Protein AF-A0A376BVJ6-F1 (afdb_monomer_lite)

Organism: NCBI:txid153491

Secondary structure (DSSP, 8-state):
------------TTPBPPHHHHHHHHHHHHH--S---HHHHHHHHSPTT---SSHHHHHHSPPB-----SPPP--TTTTTTPPP--S-HHHHHHHTTT-TT--EEE-PPPTTS-GGG---SS---HHHHHHHHHH--SSEEEEEEGGGTHHHHHHHHHHTT-TTGGGTTT-EEEEEEEEEETTEEEEEEEEEE-

Radius of gyration: 22.35 Å; chains: 1; bounding box: 62×32×56 Å

Foldseek 3Di:
DDDDDDDDDDDDFFDWDDPVVLVVVLVVQVPDPDDDDQQVVCQQWDDPPDDDLDVVSVSPDTGTRRHDPDDDPPCVCPCPVPDDDDDQLLVPLVVCVPPPPDEAEEDDDAAQDPCVSDPDPDDPHPVSVVSNVVSDAPQYKYKDKPRRCVVVVLCCCCVVVPPPNVRSPPKDKDWDWDDPDPPDIMIIIIIGDD

InterPro domains:
  IPR029063 S-adenosyl-L-methionine-dependent methyltransferase superfamily [SSF53335] (40-190)

Structure (mmCIF, N/CA/C/O backbone):
data_AF-A0A376BVJ6-F1
#
_entry.id   AF-A0A376BVJ6-F1
#
loop_
_atom_site.group_PDB
_atom_site.id
_atom_site.type_symbol
_atom_site.label_atom_id
_atom_site.label_alt_id
_atom_site.label_comp_id
_atom_site.label_asym_id
_atom_site.label_entity_id
_atom_site.label_seq_id
_atom_site.pdbx_PDB_ins_code
_atom_site.Cartn_x
_atom_site.Cartn_y
_atom_site.Cartn_z
_atom_site.occupancy
_atom_site.B_iso_or_equiv
_atom_site.auth_seq_id
_atom_site.auth_comp_id
_atom_site.auth_asym_id
_atom_site.auth_atom_id
_atom_site.pdbx_PDB_model_num
ATOM 1 N N . MET A 1 1 ? -36.675 -9.343 7.126 1.00 30.55 1 MET A N 1
ATOM 2 C CA . MET A 1 1 ? -37.061 -8.144 7.896 1.00 30.55 1 MET A CA 1
ATOM 3 C C . MET A 1 1 ? -35.918 -7.863 8.866 1.00 30.55 1 MET A C 1
ATOM 5 O O . MET A 1 1 ? -35.790 -8.574 9.849 1.00 30.55 1 MET A O 1
ATOM 9 N N . ARG A 1 2 ? -34.975 -6.984 8.496 1.00 29.02 2 ARG A N 1
ATOM 10 C CA . ARG A 1 2 ? -33.820 -6.632 9.338 1.00 29.02 2 ARG A CA 1
ATOM 11 C C . ARG A 1 2 ? -34.193 -5.378 10.116 1.00 29.02 2 ARG A C 1
ATOM 13 O O . ARG A 1 2 ? -34.305 -4.308 9.530 1.00 29.02 2 ARG A O 1
ATOM 20 N N . THR A 1 3 ? -34.466 -5.540 11.400 1.00 26.55 3 THR A N 1
ATOM 21 C CA . THR A 1 3 ? -34.789 -4.440 12.304 1.00 26.55 3 THR A CA 1
ATOM 22 C C . THR A 1 3 ? -33.475 -3.793 12.732 1.00 26.55 3 THR A C 1
ATOM 24 O O . THR A 1 3 ? -32.791 -4.300 13.615 1.00 26.55 3 THR A O 1
ATOM 27 N N . SER A 1 4 ? -33.081 -2.708 12.068 1.00 30.14 4 SER A N 1
ATOM 28 C CA . SER A 1 4 ? -31.996 -1.852 12.552 1.00 30.14 4 SER A CA 1
ATOM 29 C C . SER A 1 4 ? -32.552 -0.957 13.658 1.00 30.14 4 SER A C 1
ATOM 31 O O . SER A 1 4 ? -33.406 -0.113 13.401 1.00 30.14 4 SER A O 1
ATOM 33 N N . PHE A 1 5 ? -32.101 -1.167 14.894 1.00 28.64 5 PHE A N 1
ATOM 34 C CA . PHE A 1 5 ? -32.366 -0.264 16.011 1.00 28.64 5 PHE A CA 1
ATOM 35 C C . PHE A 1 5 ? -31.364 0.894 15.961 1.00 28.64 5 PHE A C 1
ATOM 37 O O . PHE A 1 5 ? -30.163 0.677 16.093 1.00 28.64 5 PHE A O 1
ATOM 44 N N . PHE A 1 6 ? -31.858 2.121 15.793 1.00 28.28 6 PHE A N 1
ATOM 45 C CA . PHE A 1 6 ? -31.084 3.341 16.013 1.00 28.28 6 PHE A CA 1
ATOM 46 C C . PHE A 1 6 ? -31.558 3.979 17.321 1.00 28.28 6 PHE A C 1
ATOM 48 O O . PHE A 1 6 ? -32.698 4.429 17.420 1.00 28.28 6 PHE A O 1
ATOM 55 N N . ILE A 1 7 ? -30.694 4.005 18.336 1.00 33.47 7 ILE A N 1
ATOM 56 C CA . ILE A 1 7 ? -30.904 4.821 19.535 1.00 33.47 7 ILE A CA 1
ATOM 57 C C . ILE A 1 7 ? -30.393 6.226 19.206 1.00 33.47 7 ILE A C 1
ATOM 59 O O . ILE A 1 7 ? -29.193 6.427 19.026 1.00 33.47 7 ILE A O 1
ATOM 63 N N . VAL A 1 8 ? -31.303 7.195 19.107 1.00 32.34 8 VAL A N 1
ATOM 64 C CA . VAL A 1 8 ? -30.968 8.610 18.891 1.00 32.34 8 VAL A CA 1
ATOM 65 C C . VAL A 1 8 ? -31.049 9.337 20.233 1.00 32.34 8 VAL A C 1
ATOM 67 O O . VAL A 1 8 ? -32.133 9.643 20.718 1.00 32.34 8 VAL A O 1
ATOM 70 N N . LEU A 1 9 ? -29.895 9.619 20.840 1.00 32.94 9 LEU A N 1
ATOM 71 C CA . LEU A 1 9 ? -29.758 10.528 21.986 1.00 32.94 9 LEU A CA 1
ATOM 72 C C . LEU A 1 9 ? -29.044 11.797 21.516 1.00 32.94 9 LEU A C 1
ATOM 74 O O . LEU A 1 9 ? -27.894 11.710 21.095 1.00 32.94 9 LEU A O 1
ATOM 78 N N . PHE A 1 10 ? -29.714 12.951 21.574 1.00 34.97 10 PHE A N 1
ATOM 79 C CA . PHE A 1 10 ? -29.178 14.270 21.210 1.00 34.97 10 PHE A CA 1
ATOM 80 C C . PHE A 1 10 ? -28.164 14.768 22.261 1.00 34.97 10 PHE A C 1
ATOM 82 O O . PHE A 1 10 ? -28.564 15.236 23.322 1.00 34.97 10 PHE A O 1
ATOM 89 N N . LEU A 1 11 ? -26.863 14.683 21.964 1.00 39.59 11 LEU A N 1
ATOM 90 C CA . LEU A 1 11 ? -25.756 15.295 22.728 1.00 39.59 11 LEU A CA 1
ATOM 91 C C . LEU A 1 11 ? -24.663 15.769 21.752 1.00 39.59 11 LEU A C 1
ATOM 93 O O . LEU A 1 11 ? -24.579 15.253 20.642 1.00 39.59 11 LEU A O 1
ATOM 97 N N . SER A 1 12 ? -23.832 16.753 22.093 1.00 41.22 12 SER A N 1
ATOM 98 C CA . SER A 1 12 ? -22.927 17.368 21.107 1.00 41.22 12 SER A CA 1
ATOM 99 C C . SER A 1 12 ? -21.753 16.451 20.691 1.00 41.22 12 SER A C 1
ATOM 101 O O . SER A 1 12 ? -21.260 15.624 21.463 1.00 41.22 12 SER A O 1
ATOM 103 N N . CYS A 1 13 ? -21.324 16.545 19.425 1.00 52.84 13 CYS A N 1
ATOM 104 C CA . CYS A 1 13 ? -20.260 15.719 18.838 1.00 52.84 13 CYS A CA 1
ATOM 105 C C . CYS A 1 13 ? -18.888 16.178 19.355 1.00 52.84 13 CYS A C 1
ATOM 107 O O . CYS A 1 13 ? -18.307 17.115 18.818 1.00 52.84 13 CYS A O 1
ATOM 109 N N . THR A 1 14 ? -18.439 15.582 20.463 1.00 61.59 14 THR A N 1
ATOM 110 C CA . THR A 1 14 ? -17.070 15.535 21.049 1.00 61.59 14 THR A CA 1
ATOM 111 C C . THR A 1 14 ? -17.120 15.194 22.544 1.00 61.59 14 THR A C 1
ATOM 113 O O . THR A 1 14 ? -16.080 14.957 23.156 1.00 61.59 14 THR A O 1
ATOM 116 N N . GLU A 1 15 ? -18.312 15.120 23.137 1.00 76.31 15 GLU A N 1
ATOM 117 C CA . GLU A 1 15 ? -18.491 14.792 24.548 1.00 76.31 15 GLU A CA 1
ATOM 118 C C . GLU A 1 15 ? -18.148 13.328 24.850 1.00 76.31 15 GLU A C 1
ATOM 120 O O . GLU A 1 15 ? -18.428 12.409 24.066 1.00 76.31 15 GLU A O 1
ATOM 125 N N . ARG A 1 16 ? -17.525 13.120 26.015 1.00 86.12 16 ARG A N 1
ATOM 126 C CA . ARG A 1 16 ? -17.287 11.786 26.566 1.00 86.12 16 ARG A CA 1
ATOM 127 C C . ARG A 1 16 ? -18.635 11.140 26.875 1.00 86.12 16 ARG A C 1
ATOM 129 O O . ARG A 1 16 ? -19.489 11.753 27.511 1.00 86.12 16 ARG A O 1
ATOM 136 N N . LEU A 1 17 ? -18.803 9.894 26.451 1.00 88.00 17 LEU A N 1
ATOM 137 C CA . LEU A 1 17 ? -19.996 9.117 26.756 1.00 88.00 17 LEU A CA 1
ATOM 138 C C . LEU A 1 17 ? -20.079 8.852 28.270 1.00 88.00 17 LEU A C 1
ATOM 140 O O . LEU A 1 17 ? -19.073 8.455 28.867 1.00 88.00 17 LEU A O 1
ATOM 144 N N . PRO A 1 18 ? -21.254 9.039 28.900 1.00 90.69 18 PRO A N 1
ATOM 145 C CA . PRO A 1 18 ? -21.469 8.631 30.283 1.00 90.69 18 PRO A CA 1
ATOM 146 C C . PRO A 1 18 ? -21.198 7.133 30.469 1.00 90.69 18 PRO A C 1
ATOM 148 O O . PRO A 1 18 ? -21.519 6.329 29.594 1.00 90.69 18 PRO A O 1
ATOM 151 N N . GLU A 1 19 ? -20.663 6.743 31.628 1.00 88.62 19 GLU A N 1
ATOM 152 C CA . GLU A 1 19 ? -20.312 5.339 31.903 1.00 88.62 19 GLU A CA 1
ATOM 153 C C . GLU A 1 19 ? -21.535 4.401 31.863 1.00 88.62 19 GLU A C 1
ATOM 155 O O . GLU A 1 19 ? -21.414 3.244 31.469 1.00 88.62 19 GLU A O 1
ATOM 160 N N . THR A 1 20 ? -22.732 4.905 32.184 1.00 91.06 20 THR A N 1
ATOM 161 C CA . THR A 1 20 ? -23.992 4.151 32.059 1.00 91.06 20 THR A CA 1
ATOM 162 C C . THR A 1 20 ? -24.305 3.802 30.604 1.00 91.06 20 THR A C 1
ATOM 164 O O . THR A 1 20 ? -24.527 2.640 30.277 1.00 91.06 20 THR A O 1
ATOM 167 N N . VAL A 1 21 ? -24.227 4.789 29.708 1.00 89.88 21 VAL A N 1
ATOM 168 C CA . VAL A 1 21 ? -24.451 4.609 28.266 1.00 89.88 21 VAL A CA 1
ATOM 169 C C . VAL A 1 21 ? -23.371 3.710 27.661 1.00 89.88 21 VAL A C 1
ATOM 171 O O . VAL A 1 21 ? -23.662 2.845 26.838 1.00 89.88 21 VAL A O 1
ATOM 174 N N . LYS A 1 22 ? -22.115 3.858 28.100 1.00 90.69 22 LYS A N 1
ATOM 175 C CA . LYS A 1 22 ? -21.018 2.968 27.698 1.00 90.69 22 LYS A CA 1
ATOM 176 C C . LYS A 1 22 ? -21.308 1.508 28.063 1.00 90.69 22 LYS A C 1
ATOM 178 O O . LYS A 1 22 ? -21.073 0.628 27.234 1.00 90.69 22 LYS A O 1
ATOM 183 N N . ALA A 1 23 ? -21.821 1.241 29.265 1.00 92.19 23 ALA A N 1
ATOM 184 C CA . ALA A 1 23 ? -22.157 -0.113 29.706 1.00 92.19 23 ALA A CA 1
ATOM 185 C C . ALA A 1 23 ? -23.289 -0.736 28.867 1.00 92.19 23 ALA A C 1
ATOM 187 O O . ALA A 1 23 ? -23.200 -1.902 28.472 1.00 92.19 23 ALA A O 1
ATOM 188 N N . GLU A 1 24 ? -24.313 0.049 28.524 1.00 93.69 24 GLU A N 1
ATOM 189 C CA . GLU A 1 24 ? -25.401 -0.386 27.639 1.00 93.69 24 GLU A CA 1
ATOM 190 C C . GLU A 1 24 ? -24.885 -0.735 26.238 1.00 93.69 24 GLU A C 1
ATOM 192 O O . GLU A 1 24 ? -25.116 -1.840 25.745 1.00 93.69 24 GLU A O 1
ATOM 197 N N . ILE A 1 25 ? -24.113 0.163 25.618 1.00 91.38 25 ILE A N 1
ATOM 198 C CA . ILE A 1 25 ? -23.525 -0.065 24.290 1.00 91.38 25 ILE A CA 1
ATOM 199 C C . ILE A 1 25 ? -22.582 -1.279 24.316 1.00 91.38 25 ILE A C 1
ATOM 201 O O . ILE A 1 25 ? -22.617 -2.098 23.400 1.00 91.38 25 ILE A O 1
ATOM 205 N N . THR A 1 26 ? -21.777 -1.443 25.371 1.00 92.44 26 THR A N 1
ATOM 206 C CA . THR A 1 26 ? -20.899 -2.615 25.547 1.00 92.44 26 THR A CA 1
ATOM 207 C C . THR A 1 26 ? -21.706 -3.909 25.552 1.00 92.44 26 THR A C 1
ATOM 209 O O . THR A 1 26 ? -21.360 -4.849 24.839 1.00 92.44 26 THR A O 1
ATOM 212 N N . THR A 1 27 ? -22.821 -3.931 26.283 1.00 94.00 27 THR A N 1
ATOM 213 C CA . THR A 1 27 ? -23.721 -5.089 26.341 1.00 94.00 27 THR A CA 1
ATOM 214 C C . THR A 1 27 ? -24.307 -5.402 24.965 1.00 94.00 27 THR A C 1
ATOM 216 O O . THR A 1 27 ? -24.305 -6.557 24.548 1.00 94.00 27 THR A O 1
ATOM 219 N N . ILE A 1 28 ? -24.747 -4.382 24.219 1.00 93.88 28 ILE A N 1
ATOM 220 C CA . ILE A 1 28 ? -25.279 -4.538 22.855 1.00 93.88 28 ILE A CA 1
ATOM 221 C C . ILE A 1 28 ? -24.211 -5.110 21.913 1.00 93.88 28 ILE A C 1
ATOM 223 O O . ILE A 1 28 ? -24.478 -6.069 21.189 1.00 93.88 28 ILE A O 1
ATOM 227 N N . ILE A 1 29 ? -22.989 -4.566 21.941 1.00 92.38 29 ILE A N 1
ATOM 228 C CA . ILE A 1 29 ? -21.873 -5.056 21.120 1.00 92.38 29 ILE A CA 1
ATOM 229 C C . ILE A 1 29 ? -21.546 -6.505 21.482 1.00 92.38 29 ILE A C 1
ATOM 231 O O . ILE A 1 29 ? -21.321 -7.319 20.591 1.00 92.38 29 ILE A O 1
ATOM 235 N N . GLN A 1 30 ? -21.514 -6.858 22.768 1.00 92.19 30 GLN A N 1
ATOM 236 C CA . GLN A 1 30 ? -21.221 -8.219 23.219 1.00 92.19 30 GLN A CA 1
ATOM 237 C C . GLN A 1 30 ? -22.324 -9.209 22.827 1.00 92.19 30 GLN A C 1
ATOM 239 O O . GLN A 1 30 ? -21.999 -10.287 22.332 1.00 92.19 30 GLN A O 1
ATOM 244 N N . ALA A 1 31 ? -23.593 -8.820 22.959 1.00 94.06 31 ALA A N 1
ATOM 245 C CA . ALA A 1 31 ? -24.753 -9.647 22.633 1.00 94.06 31 ALA A CA 1
ATOM 246 C C . ALA A 1 31 ? -24.978 -9.845 21.124 1.00 94.06 31 ALA A C 1
ATOM 248 O O . ALA A 1 31 ? -25.688 -10.771 20.740 1.00 94.06 31 ALA A O 1
ATOM 249 N N . PHE A 1 32 ? -24.391 -9.003 20.267 1.00 94.12 32 PHE A N 1
ATOM 250 C CA . PHE A 1 32 ? -24.472 -9.182 18.819 1.00 94.12 32 PHE A CA 1
ATOM 251 C C . PHE A 1 32 ? -23.790 -10.492 18.395 1.00 94.12 32 PHE A C 1
ATOM 253 O O . PHE A 1 32 ? -22.632 -10.742 18.733 1.00 94.12 32 PHE A O 1
ATOM 260 N N . ASP A 1 33 ? -24.511 -11.323 17.654 1.00 90.94 33 ASP A N 1
ATOM 261 C CA . ASP A 1 33 ? -24.113 -12.665 17.217 1.00 90.94 33 ASP A CA 1
ATOM 262 C C . ASP A 1 33 ? -23.465 -12.684 15.820 1.00 90.94 33 ASP A C 1
ATOM 264 O O . ASP A 1 33 ? -22.899 -13.695 15.403 1.00 90.94 33 ASP A O 1
ATOM 268 N N . GLY A 1 34 ? -23.511 -11.560 15.101 1.00 91.88 34 GLY A N 1
ATOM 269 C CA . GLY A 1 34 ? -22.868 -11.387 13.802 1.00 91.88 34 GLY A CA 1
ATOM 270 C C . GLY A 1 34 ? -21.389 -10.984 13.871 1.00 91.88 34 GLY A C 1
ATOM 271 O O . GLY A 1 34 ? -20.781 -10.853 14.934 1.00 91.88 34 GLY A O 1
ATOM 272 N N . TYR A 1 35 ? -20.806 -10.739 12.693 1.00 90.00 35 TYR A N 1
ATOM 273 C CA . TYR A 1 35 ? -19.432 -10.250 12.567 1.00 90.00 35 TYR A CA 1
ATOM 274 C C . TYR A 1 35 ? -19.286 -8.835 13.143 1.00 90.00 35 TYR A C 1
ATOM 276 O O . TYR A 1 35 ? -20.008 -7.919 12.747 1.00 90.00 35 TYR A O 1
ATOM 284 N N . LYS A 1 36 ? -18.325 -8.655 14.053 1.00 89.81 36 LYS A N 1
ATOM 285 C CA . LYS A 1 36 ? -18.023 -7.373 14.698 1.00 89.81 36 LYS A CA 1
ATOM 286 C C . LYS A 1 36 ? -16.737 -6.815 14.110 1.00 89.81 36 LYS A C 1
ATOM 288 O O . LYS A 1 36 ? -15.649 -7.283 14.436 1.00 89.81 36 LYS A O 1
ATOM 293 N N . ASP A 1 37 ? -16.863 -5.805 13.259 1.00 88.81 37 ASP A N 1
ATOM 294 C CA . ASP A 1 37 ? -15.707 -5.091 12.727 1.00 88.81 37 ASP A CA 1
ATOM 295 C C . ASP A 1 37 ? -15.139 -4.150 13.801 1.00 88.81 37 ASP A C 1
ATOM 297 O O . ASP A 1 37 ? -15.687 -3.075 14.067 1.00 88.81 37 ASP A O 1
ATOM 301 N N . LEU A 1 38 ? -14.040 -4.571 14.433 1.00 88.19 38 LEU A N 1
ATOM 302 C CA . LEU A 1 38 ? -13.371 -3.805 15.483 1.00 88.19 38 LEU A CA 1
ATOM 303 C C . LEU A 1 38 ? -12.932 -2.418 14.998 1.00 88.19 38 LEU A C 1
ATOM 305 O O . LEU A 1 38 ? -13.083 -1.449 15.737 1.00 88.19 38 LEU A O 1
ATOM 309 N N . ASN A 1 39 ? -12.429 -2.302 13.766 1.00 84.56 39 ASN A N 1
ATOM 310 C CA . ASN A 1 39 ? -11.949 -1.029 13.228 1.00 84.56 39 ASN A CA 1
ATOM 311 C C . ASN A 1 39 ? -13.107 -0.056 13.019 1.00 84.56 39 ASN A C 1
ATOM 313 O O . ASN A 1 39 ? -13.002 1.123 13.363 1.00 84.56 39 ASN A O 1
ATOM 317 N N . CYS A 1 40 ? -14.230 -0.559 12.505 1.00 85.69 40 CYS A N 1
ATOM 318 C CA . CYS A 1 40 ? -15.435 0.237 12.321 1.00 85.69 40 CYS A CA 1
ATOM 319 C C . CYS A 1 40 ? -15.963 0.752 13.670 1.00 85.69 40 CYS A C 1
ATOM 321 O O . CYS A 1 40 ? -16.125 1.960 13.851 1.00 85.69 40 CYS A O 1
ATOM 323 N N . ILE A 1 41 ? -16.123 -0.138 14.653 1.00 88.56 41 ILE A N 1
ATOM 324 C CA . ILE A 1 41 ? -16.619 0.215 15.991 1.00 88.56 41 ILE A CA 1
ATOM 325 C C . ILE A 1 41 ? -15.653 1.177 16.703 1.00 88.56 41 ILE A C 1
ATOM 327 O O . ILE A 1 41 ? -16.083 2.181 17.272 1.00 88.56 41 ILE A O 1
ATOM 331 N N . ALA A 1 42 ? -14.345 0.919 16.640 1.00 88.25 42 ALA A N 1
ATOM 332 C CA . ALA A 1 42 ? -13.330 1.799 17.209 1.00 88.25 42 ALA A CA 1
ATOM 333 C C . ALA A 1 42 ? -13.383 3.202 16.587 1.00 88.25 42 ALA A C 1
ATOM 335 O O . ALA A 1 42 ? -13.279 4.188 17.315 1.00 88.25 42 ALA A O 1
ATOM 336 N N . SER A 1 43 ? -13.620 3.313 15.275 1.00 83.00 43 SER A N 1
ATOM 337 C CA . SER A 1 43 ? -13.726 4.609 14.590 1.00 83.00 43 SER A CA 1
ATOM 338 C C . SER A 1 43 ? -14.916 5.455 15.066 1.00 83.00 43 SER A C 1
ATOM 340 O O . SER A 1 43 ? -14.849 6.684 15.050 1.00 83.00 43 SER A O 1
ATOM 342 N N . TRP A 1 44 ? -15.986 4.806 15.532 1.00 85.81 44 TRP A N 1
ATOM 343 C CA . TRP A 1 44 ? -17.187 5.463 16.051 1.00 85.81 44 TRP A CA 1
ATOM 344 C C . TRP A 1 44 ? -17.088 5.881 17.518 1.00 85.81 44 TRP A C 1
ATOM 346 O O . TRP A 1 44 ? -17.811 6.787 17.936 1.00 85.81 44 TRP A O 1
ATOM 356 N N . LEU A 1 45 ? -16.239 5.212 18.304 1.00 88.69 45 LEU A N 1
ATOM 357 C CA . LEU A 1 45 ? -16.218 5.346 19.764 1.00 88.69 45 LEU A CA 1
ATOM 358 C C . LEU A 1 45 ? -14.925 5.973 20.300 1.00 88.69 45 LEU A C 1
ATOM 360 O O . LEU A 1 45 ? -14.960 6.640 21.335 1.00 88.69 45 LEU A O 1
ATOM 364 N N . LEU A 1 46 ? -13.787 5.798 19.624 1.00 86.50 46 LEU A N 1
ATOM 365 C CA . LEU A 1 46 ? -12.488 6.300 20.079 1.00 86.50 46 LEU A CA 1
ATOM 366 C C . LEU A 1 46 ? -12.141 7.677 19.498 1.00 86.50 46 LEU A C 1
ATOM 368 O O . LEU A 1 46 ? -12.701 8.157 18.509 1.00 86.50 46 LEU A O 1
ATOM 372 N N . PHE A 1 47 ? -11.175 8.354 20.127 1.00 77.44 47 PHE A N 1
ATOM 373 C CA . PHE A 1 47 ? -10.622 9.584 19.565 1.00 77.44 47 PHE A CA 1
ATOM 374 C C . PHE A 1 47 ? -9.818 9.301 18.279 1.00 77.44 47 PHE A C 1
ATOM 376 O O . PHE A 1 47 ? -9.293 8.204 18.102 1.00 77.44 47 PHE A O 1
ATOM 383 N N . SER A 1 48 ? -9.726 10.287 17.373 1.00 65.38 48 SER A N 1
ATOM 384 C CA . SER A 1 48 ? -9.071 10.089 16.070 1.00 65.38 48 SER A CA 1
ATOM 385 C C . SER A 1 48 ? -7.607 9.702 16.279 1.00 65.38 48 SER A C 1
ATOM 387 O O . SER A 1 48 ? -6.940 10.287 17.133 1.00 65.38 48 SER A O 1
ATOM 389 N N . GLY A 1 49 ? -7.131 8.708 15.528 1.00 64.88 49 GLY A N 1
ATOM 390 C CA . GLY A 1 49 ? -5.761 8.200 15.613 1.00 64.88 49 GLY A CA 1
ATOM 391 C C . GLY A 1 49 ? -5.520 7.098 16.653 1.00 64.88 49 GLY A C 1
ATOM 392 O O . GLY A 1 49 ? -4.424 6.544 16.671 1.00 64.88 49 GLY A O 1
ATOM 393 N N . LYS A 1 50 ? -6.504 6.727 17.489 1.00 73.06 50 LYS A N 1
ATOM 394 C CA . LYS A 1 50 ? -6.401 5.523 18.333 1.00 73.06 50 LYS A CA 1
ATOM 395 C C . LYS A 1 50 ? -6.840 4.283 17.554 1.00 73.06 50 LYS A C 1
ATOM 397 O O . LYS A 1 50 ? -7.966 4.228 17.068 1.00 73.06 50 LYS A O 1
ATOM 402 N N . GLN A 1 51 ? -5.967 3.281 17.481 1.00 78.12 51 GLN A N 1
ATOM 403 C CA . GLN A 1 51 ? -6.274 1.960 16.930 1.00 78.12 51 GLN A CA 1
ATOM 404 C C . GLN A 1 51 ? -6.401 0.955 18.076 1.00 78.12 51 GLN A C 1
ATOM 406 O O . GLN A 1 51 ? -5.503 0.863 18.912 1.00 78.12 51 GLN A O 1
ATOM 411 N N . ALA A 1 52 ? -7.521 0.231 18.128 1.00 85.44 52 ALA A N 1
ATOM 412 C CA . ALA A 1 52 ? -7.744 -0.812 19.122 1.00 85.44 52 ALA A CA 1
ATOM 413 C C . ALA A 1 52 ? -7.191 -2.152 18.603 1.00 85.44 52 ALA A C 1
ATOM 415 O O . ALA A 1 52 ? -7.620 -2.591 17.536 1.00 85.44 52 ALA A O 1
ATOM 416 N N . PRO A 1 53 ? -6.265 -2.815 19.320 1.00 83.62 53 PRO A N 1
ATOM 417 C CA . PRO A 1 53 ? -5.730 -4.115 18.917 1.00 83.62 53 PRO A CA 1
ATOM 418 C C . PRO A 1 53 ? -6.707 -5.276 19.167 1.00 83.62 53 PRO A C 1
ATOM 420 O O . PRO A 1 53 ? -6.555 -6.342 18.567 1.00 83.62 53 PRO A O 1
ATOM 423 N N . ASP A 1 54 ? -7.671 -5.090 20.071 1.00 88.88 54 ASP A N 1
ATOM 424 C CA . ASP A 1 54 ? -8.711 -6.047 20.443 1.00 88.88 54 ASP A CA 1
ATOM 425 C C . ASP A 1 54 ? -9.891 -5.339 21.142 1.00 88.88 54 ASP A C 1
ATOM 427 O O . ASP A 1 54 ? -9.856 -4.137 21.432 1.00 88.88 54 ASP A O 1
ATOM 431 N N . PHE A 1 55 ? -10.972 -6.092 21.370 1.00 89.69 55 PHE A N 1
ATOM 432 C CA . PHE A 1 55 ? -12.172 -5.595 22.043 1.00 89.69 55 PHE A CA 1
ATOM 433 C C . PHE A 1 55 ? -11.931 -5.267 23.520 1.00 89.69 55 PHE A C 1
ATOM 435 O O . PHE A 1 55 ? -12.537 -4.326 24.024 1.00 89.69 55 PHE A O 1
ATOM 442 N N . ASP A 1 56 ? -11.032 -5.981 24.199 1.00 90.81 56 ASP A N 1
ATOM 443 C CA . ASP A 1 56 ? -10.717 -5.715 25.606 1.00 90.81 56 ASP A CA 1
ATOM 444 C C . ASP A 1 56 ? -10.079 -4.334 25.769 1.00 90.81 56 ASP A C 1
ATOM 446 O O . ASP A 1 56 ? -10.519 -3.538 26.605 1.00 90.81 56 ASP A O 1
ATOM 450 N N . PHE A 1 57 ? -9.120 -3.995 24.900 1.00 90.88 57 PHE A N 1
ATOM 451 C CA . PHE A 1 57 ? 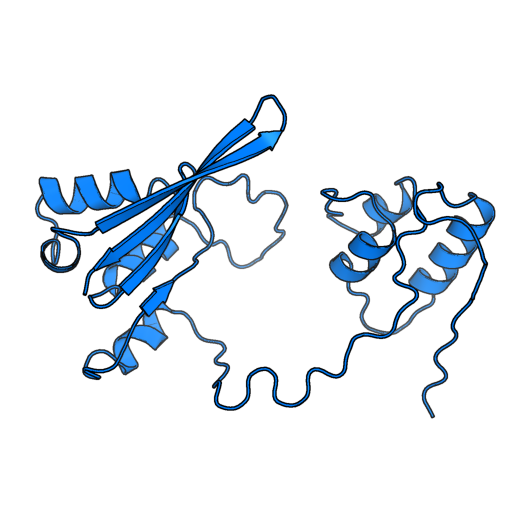-8.586 -2.640 24.817 1.00 90.88 57 PHE A CA 1
ATOM 452 C C . PHE A 1 57 ? -9.693 -1.620 24.533 1.00 90.88 57 PHE A C 1
ATOM 454 O O . PHE A 1 57 ? -9.797 -0.611 25.229 1.00 90.88 57 PHE A O 1
ATOM 461 N N . LEU A 1 58 ? -10.554 -1.885 23.543 1.00 91.19 58 LEU A N 1
ATOM 462 C CA . LEU A 1 58 ? -11.653 -0.982 23.197 1.00 91.19 58 LEU A CA 1
ATOM 463 C C . LEU A 1 58 ? -12.569 -0.708 24.403 1.00 91.19 58 LEU A C 1
ATOM 465 O O . LEU A 1 58 ? -12.916 0.449 24.643 1.00 91.19 58 LEU A O 1
ATOM 469 N N . PHE A 1 59 ? -12.958 -1.734 25.163 1.00 91.69 59 PHE A N 1
ATOM 470 C CA . PHE A 1 59 ? -13.846 -1.595 26.323 1.00 91.69 59 PHE A CA 1
ATOM 471 C C . PHE A 1 59 ? -13.163 -0.919 27.522 1.00 91.69 59 PHE A C 1
ATOM 473 O O . PHE A 1 59 ? -13.840 -0.253 28.312 1.00 91.69 59 PHE A O 1
ATOM 480 N N . GLY A 1 60 ? -11.837 -1.020 27.642 1.00 89.44 60 GLY A N 1
ATOM 481 C CA . GLY A 1 60 ? -11.053 -0.324 28.666 1.00 89.44 60 GLY A CA 1
ATOM 482 C C . GLY A 1 60 ? -10.936 1.191 28.450 1.00 89.44 60 GLY A C 1
ATOM 483 O O . GLY A 1 60 ? -10.771 1.945 29.406 1.00 89.44 60 GLY A O 1
ATOM 484 N N . GLU A 1 61 ? -11.077 1.661 27.212 1.00 90.56 61 GLU A N 1
ATOM 485 C CA . GLU A 1 61 ? -10.872 3.065 26.850 1.00 90.56 61 GLU A CA 1
ATOM 486 C C . GLU A 1 61 ? -12.080 3.972 27.143 1.00 90.56 61 GLU A C 1
ATOM 488 O O . GLU A 1 61 ? -13.227 3.536 27.260 1.00 90.56 61 GLU A O 1
ATOM 493 N N . ALA A 1 62 ? -11.840 5.283 27.234 1.00 88.62 62 ALA A N 1
ATOM 494 C CA . ALA A 1 62 ? -12.918 6.272 27.280 1.00 88.62 62 ALA A CA 1
ATOM 495 C C . ALA A 1 62 ? -13.548 6.444 25.888 1.00 88.62 62 ALA A C 1
ATOM 497 O O . ALA A 1 62 ? -12.828 6.635 24.904 1.00 88.62 62 ALA A O 1
ATOM 498 N N . TRP A 1 63 ? -14.881 6.409 25.813 1.00 90.88 63 TRP A N 1
ATOM 499 C CA . TRP A 1 63 ? -15.617 6.563 24.555 1.00 90.88 63 TRP A CA 1
ATOM 500 C C . TRP A 1 63 ? -16.183 7.968 24.384 1.00 90.88 63 TRP A C 1
ATOM 502 O O . TRP A 1 63 ? -16.478 8.662 25.358 1.00 90.88 63 TRP A O 1
ATOM 512 N N . TYR A 1 64 ? -16.364 8.369 23.132 1.00 87.06 64 TYR A N 1
ATOM 513 C CA . TYR A 1 64 ? -16.854 9.683 22.736 1.00 87.06 64 TYR A CA 1
ATOM 514 C C . TYR A 1 64 ? -17.974 9.537 21.711 1.00 87.06 64 TYR A C 1
ATOM 516 O O . TYR A 1 64 ? -17.985 8.596 20.916 1.00 87.06 64 TYR A O 1
ATOM 524 N N . ARG A 1 65 ? -18.908 10.489 21.691 1.00 78.06 65 ARG A N 1
ATOM 525 C CA . ARG A 1 65 ? -20.003 10.516 20.711 1.00 78.06 65 ARG A CA 1
ATOM 526 C C . ARG A 1 65 ? -19.483 10.958 19.338 1.00 78.06 65 ARG A C 1
ATOM 528 O O . ARG A 1 65 ? -19.601 12.125 18.978 1.00 78.06 65 ARG A O 1
ATOM 535 N N . LYS A 1 66 ? -18.877 10.029 18.590 1.00 74.88 66 LYS A N 1
ATOM 536 C CA . LYS A 1 66 ? -18.405 10.236 17.205 1.00 74.88 66 LYS A CA 1
ATOM 537 C C . LYS A 1 66 ? -19.189 9.452 16.160 1.00 74.88 66 LYS A C 1
ATOM 539 O O . LYS A 1 66 ? -18.802 9.418 14.992 1.00 74.88 66 LYS A O 1
ATOM 544 N N . ILE A 1 67 ? -20.290 8.828 16.569 1.00 76.69 67 ILE A N 1
ATOM 545 C CA . ILE A 1 67 ? -21.175 8.132 15.644 1.00 76.69 67 ILE A CA 1
ATOM 546 C C . ILE A 1 67 ? -21.726 9.159 14.661 1.00 76.69 67 ILE A C 1
ATOM 548 O O . ILE A 1 67 ? -22.269 10.197 15.045 1.00 76.69 67 ILE A O 1
ATOM 552 N N . ARG A 1 68 ? -21.558 8.863 13.378 1.00 71.88 68 ARG A N 1
ATOM 553 C CA . ARG A 1 68 ? -22.102 9.682 12.309 1.00 71.88 68 ARG A CA 1
ATOM 554 C C . ARG A 1 68 ? -23.629 9.588 12.340 1.00 71.88 68 ARG A C 1
ATOM 556 O O . ARG A 1 68 ? -24.178 8.497 12.266 1.00 71.88 68 ARG A O 1
ATOM 563 N N . GLU A 1 69 ? -24.298 10.732 12.426 1.00 77.12 69 GLU A N 1
ATOM 564 C CA . GLU A 1 69 ? -25.770 10.802 12.419 1.00 77.12 69 GLU A CA 1
ATOM 565 C C . GLU A 1 69 ? -26.368 10.825 11.006 1.00 77.12 69 GLU A C 1
ATOM 567 O O . GLU A 1 69 ? -27.560 10.599 10.835 1.00 77.12 69 GLU A O 1
ATOM 572 N N . SER A 1 70 ? -25.550 11.118 9.992 1.00 79.88 70 SER A N 1
ATOM 573 C CA . SER A 1 70 ? -25.977 11.112 8.592 1.00 79.88 70 SER A CA 1
ATOM 574 C C . SER A 1 70 ? -25.753 9.755 7.941 1.00 79.88 70 SER A C 1
ATOM 576 O O . SER A 1 70 ? -24.703 9.135 8.127 1.00 79.88 70 SER A O 1
ATOM 578 N N . ASP A 1 71 ? -26.704 9.357 7.098 1.00 77.88 71 ASP A N 1
ATOM 579 C CA . ASP A 1 71 ? -26.572 8.171 6.261 1.00 77.88 71 ASP A CA 1
ATOM 580 C C . ASP A 1 71 ? -25.329 8.246 5.366 1.00 77.88 71 ASP A C 1
ATOM 582 O O . ASP A 1 71 ? -24.865 9.318 4.941 1.00 77.88 71 ASP A O 1
ATOM 586 N N . TYR A 1 72 ? -24.776 7.076 5.049 1.00 76.19 72 TYR A N 1
ATOM 587 C CA . TYR A 1 72 ? -23.780 6.990 3.993 1.00 76.19 72 TYR A CA 1
ATOM 588 C C . TYR A 1 72 ? -24.440 7.362 2.662 1.00 76.19 72 TYR A C 1
ATOM 590 O O . TYR A 1 72 ? -25.484 6.798 2.331 1.00 76.19 72 TYR A O 1
ATOM 598 N N . PRO A 1 73 ? -23.868 8.318 1.904 1.00 80.94 73 PRO A N 1
ATOM 599 C CA . PRO A 1 73 ? -24.407 8.644 0.596 1.00 80.94 73 PRO A CA 1
ATOM 600 C C . PRO A 1 73 ? -24.395 7.386 -0.269 1.00 80.94 73 PRO A C 1
ATOM 602 O O . PRO A 1 73 ? -23.460 6.583 -0.208 1.00 80.94 73 PRO A O 1
ATOM 605 N N . ILE A 1 74 ? -25.441 7.217 -1.075 1.00 85.62 74 ILE A N 1
ATOM 606 C CA . ILE A 1 74 ? -25.510 6.109 -2.022 1.00 85.62 74 ILE A CA 1
ATOM 607 C C . ILE A 1 74 ? -24.387 6.313 -3.037 1.00 85.62 74 ILE A C 1
ATOM 609 O O . ILE A 1 74 ? -24.414 7.249 -3.834 1.00 85.62 74 ILE A O 1
ATOM 613 N N . ALA A 1 75 ? -23.398 5.428 -3.005 1.00 86.38 75 ALA A N 1
ATOM 614 C CA . ALA A 1 75 ? -22.258 5.445 -3.909 1.00 86.38 75 ALA A CA 1
ATOM 615 C C . ALA A 1 75 ? -22.622 4.744 -5.234 1.00 86.38 75 ALA A C 1
ATOM 617 O O . ALA A 1 75 ? -21.981 3.779 -5.641 1.00 86.38 75 ALA A O 1
ATOM 618 N N . SER A 1 76 ? -23.720 5.175 -5.868 1.00 89.06 76 SER A N 1
ATOM 619 C CA . SER A 1 76 ? -24.201 4.564 -7.112 1.00 89.06 76 SER A CA 1
ATOM 620 C C . SER A 1 76 ? -23.153 4.734 -8.206 1.00 89.06 76 SER A C 1
ATOM 622 O O . SER A 1 76 ? -22.728 5.852 -8.486 1.00 89.06 76 SER A O 1
ATOM 624 N N . GLY A 1 77 ? -22.748 3.623 -8.809 1.00 89.19 77 GLY A N 1
ATOM 625 C CA . GLY A 1 77 ? -21.696 3.577 -9.819 1.00 89.19 77 GLY A CA 1
ATOM 626 C C . GLY A 1 77 ? -20.267 3.748 -9.288 1.00 89.19 77 GLY A C 1
ATOM 627 O O . GLY A 1 77 ? -19.322 3.901 -10.062 1.00 89.19 77 GLY A O 1
ATOM 628 N N . TYR A 1 78 ? -20.074 3.745 -7.965 1.00 89.06 78 TYR A N 1
ATOM 629 C CA . TYR A 1 78 ? -18.739 3.757 -7.376 1.00 89.06 78 TYR A CA 1
ATOM 630 C C . TYR A 1 78 ? -18.020 2.445 -7.699 1.00 89.06 78 TYR A C 1
ATOM 632 O O . TYR A 1 78 ? -18.505 1.373 -7.344 1.00 89.06 78 TYR A O 1
ATOM 640 N N . LEU A 1 79 ? -16.852 2.561 -8.341 1.00 90.38 79 LEU A N 1
ATOM 641 C CA . LEU A 1 79 ? -16.064 1.452 -8.897 1.00 90.38 79 LEU A CA 1
ATOM 642 C C . LEU A 1 79 ? -16.683 0.777 -10.138 1.00 90.38 79 LEU A C 1
ATOM 644 O O . LEU A 1 79 ? -16.252 -0.313 -10.513 1.00 90.38 79 LEU A O 1
ATOM 648 N N . ASP A 1 80 ? -17.633 1.421 -10.825 1.00 94.12 80 ASP A N 1
ATOM 649 C CA . ASP A 1 80 ? -18.078 0.945 -12.139 1.00 94.12 80 ASP A CA 1
ATOM 650 C C . ASP A 1 80 ? -16.895 0.871 -13.114 1.00 94.12 80 ASP A C 1
ATOM 652 O O . ASP A 1 80 ? -16.086 1.794 -13.226 1.00 94.12 80 ASP A O 1
ATOM 656 N N . GLY A 1 81 ? -16.791 -0.252 -13.827 1.00 93.25 81 GLY A N 1
ATOM 657 C CA . GLY A 1 81 ? -15.676 -0.519 -14.737 1.00 93.25 81 GLY A CA 1
ATOM 658 C C . GLY A 1 81 ? -14.365 -0.914 -14.045 1.00 93.25 81 GLY A C 1
ATOM 659 O O . GLY A 1 81 ? -13.362 -1.085 -14.735 1.00 93.25 81 GLY A O 1
ATOM 660 N N . VAL A 1 82 ? -14.357 -1.085 -12.718 1.00 94.31 82 VAL A N 1
ATOM 661 C CA . VAL A 1 82 ? -13.202 -1.597 -11.968 1.00 94.31 82 VAL A CA 1
ATOM 662 C C . VAL A 1 82 ? -13.338 -3.103 -11.763 1.00 94.31 82 VAL A C 1
ATOM 664 O O . VAL A 1 82 ? -14.324 -3.588 -11.212 1.00 94.31 82 VAL A O 1
ATOM 667 N N . GLU A 1 83 ? -12.311 -3.850 -12.159 1.00 94.75 83 GLU A N 1
ATOM 668 C CA . GLU A 1 83 ? -12.174 -5.263 -11.812 1.00 94.75 83 GLU A CA 1
ATOM 669 C C . GLU A 1 83 ? -11.410 -5.399 -10.487 1.00 94.75 83 GLU A C 1
ATOM 671 O O . GLU A 1 83 ? -10.289 -4.907 -10.349 1.00 94.75 83 GLU A O 1
ATOM 676 N N . ILE A 1 84 ? -12.016 -6.064 -9.498 1.00 93.06 84 ILE A N 1
ATOM 677 C CA . ILE A 1 84 ? -11.399 -6.298 -8.187 1.00 93.06 84 ILE A CA 1
ATOM 678 C C . ILE A 1 84 ? -10.866 -7.727 -8.139 1.00 93.06 84 ILE A C 1
ATOM 680 O O . ILE A 1 84 ? -11.631 -8.690 -8.182 1.00 93.06 84 ILE A O 1
ATOM 684 N N . ILE A 1 85 ? -9.548 -7.859 -7.991 1.00 92.56 85 ILE A N 1
ATOM 685 C CA . ILE A 1 85 ? -8.854 -9.148 -7.965 1.00 92.56 85 ILE A CA 1
ATOM 686 C C . ILE A 1 85 ? -8.163 -9.325 -6.613 1.00 92.56 85 ILE A C 1
ATOM 688 O O . ILE A 1 85 ? -7.439 -8.447 -6.146 1.00 92.56 85 ILE A O 1
ATOM 692 N N . ARG A 1 86 ? -8.346 -10.497 -5.996 1.00 92.81 86 ARG A N 1
ATOM 693 C CA . ARG A 1 86 ? -7.582 -10.920 -4.816 1.00 92.81 86 ARG A CA 1
ATOM 694 C C . ARG A 1 86 ? -6.424 -11.816 -5.253 1.00 92.81 86 ARG A C 1
ATOM 696 O O . ARG A 1 86 ? -6.554 -13.036 -5.273 1.00 92.81 86 ARG A O 1
ATOM 703 N N . GLU A 1 87 ? -5.295 -11.209 -5.598 1.00 89.50 87 GLU A N 1
ATOM 704 C CA . GLU A 1 87 ? -4.094 -11.920 -6.042 1.00 89.50 87 GLU A CA 1
ATOM 705 C C . GLU A 1 87 ? -2.815 -11.198 -5.589 1.00 89.50 87 GLU A C 1
ATOM 707 O O . GLU A 1 87 ? -2.817 -9.991 -5.352 1.00 89.50 87 GLU A O 1
ATOM 712 N N . ASN A 1 88 ? -1.708 -11.934 -5.460 1.00 89.31 88 ASN A N 1
ATOM 713 C CA . ASN A 1 88 ? -0.407 -11.337 -5.185 1.00 89.31 88 ASN A CA 1
ATOM 714 C C . ASN A 1 88 ? 0.077 -10.499 -6.385 1.00 89.31 88 ASN A C 1
ATOM 716 O O . ASN A 1 88 ? 0.097 -10.972 -7.521 1.00 89.31 88 ASN A O 1
ATOM 720 N N . ALA A 1 89 ? 0.545 -9.274 -6.137 1.00 89.38 89 ALA A N 1
ATOM 721 C CA . ALA A 1 89 ? 1.030 -8.384 -7.194 1.00 89.38 89 ALA A CA 1
ATOM 722 C C . ALA A 1 89 ? 2.169 -8.995 -8.037 1.00 89.38 89 ALA A C 1
ATOM 724 O O . ALA A 1 89 ? 2.219 -8.778 -9.247 1.00 89.38 89 ALA A O 1
ATOM 725 N N . HIS A 1 90 ? 3.040 -9.813 -7.432 1.00 88.50 90 HIS A N 1
ATOM 726 C CA . HIS A 1 90 ? 4.127 -10.506 -8.131 1.00 88.50 90 HIS A CA 1
ATOM 727 C C . HIS A 1 90 ? 3.618 -11.482 -9.201 1.00 88.50 90 HIS A C 1
ATOM 729 O O . HIS A 1 90 ? 4.306 -11.698 -10.194 1.00 88.50 90 HIS A O 1
ATOM 735 N N . THR A 1 91 ? 2.429 -12.067 -9.029 1.00 92.19 91 THR A N 1
ATOM 736 C CA . THR A 1 91 ? 1.831 -12.978 -10.019 1.00 92.19 91 THR A CA 1
ATOM 737 C C . THR A 1 91 ? 0.867 -12.262 -10.957 1.00 92.19 91 THR A C 1
ATOM 739 O O . THR A 1 91 ? 0.757 -12.649 -12.119 1.00 92.19 91 THR A O 1
ATOM 742 N N . LEU A 1 92 ? 0.216 -11.192 -10.492 1.00 94.38 92 LEU A N 1
ATOM 743 C CA . LEU A 1 92 ? -0.737 -10.416 -11.283 1.00 94.38 92 LEU A CA 1
ATOM 744 C C . LEU A 1 92 ? -0.051 -9.544 -12.343 1.00 94.38 92 LEU A C 1
ATOM 746 O O . LEU A 1 92 ? -0.421 -9.601 -13.513 1.00 94.38 92 LEU A O 1
ATOM 750 N N . ILE A 1 93 ? 0.964 -8.762 -11.960 1.00 94.56 93 ILE A N 1
ATOM 751 C CA . ILE A 1 93 ? 1.624 -7.791 -12.851 1.00 94.56 93 ILE A CA 1
ATOM 752 C C . ILE A 1 93 ? 2.189 -8.455 -14.122 1.00 94.56 93 ILE A C 1
A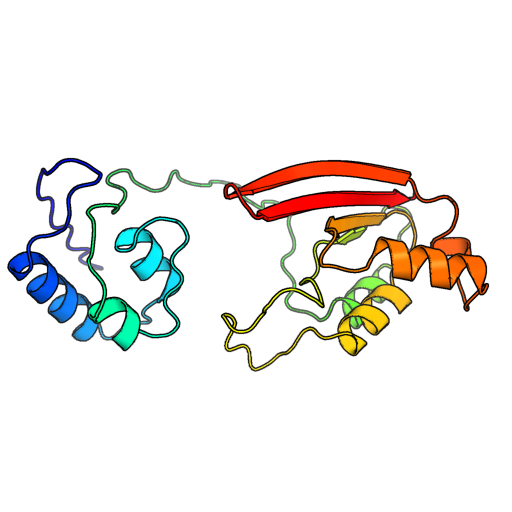TOM 754 O O . ILE A 1 93 ? 1.939 -7.936 -15.214 1.00 94.56 93 ILE A O 1
ATOM 758 N N . PRO A 1 94 ? 2.883 -9.613 -14.051 1.00 94.31 94 PRO A N 1
ATOM 759 C CA . PRO A 1 94 ? 3.402 -10.278 -15.246 1.00 94.31 94 PRO A CA 1
ATOM 760 C C . PRO A 1 94 ? 2.339 -10.676 -16.277 1.00 94.31 94 PRO A C 1
ATOM 762 O O . PRO A 1 94 ? 2.652 -10.725 -17.465 1.00 94.31 94 PRO A O 1
ATOM 765 N N . LYS A 1 95 ? 1.081 -10.909 -15.872 1.00 94.88 95 LYS A N 1
ATOM 766 C CA . LYS A 1 95 ? -0.010 -11.259 -16.806 1.00 94.88 95 LYS A CA 1
ATOM 767 C C . LYS A 1 95 ? -0.305 -10.140 -17.805 1.00 94.88 95 LYS A C 1
ATOM 769 O O . LYS A 1 95 ? -0.768 -10.409 -18.907 1.00 94.88 95 LYS A O 1
ATOM 774 N N . PHE A 1 96 ? 0.025 -8.904 -17.440 1.00 93.38 96 PHE A N 1
ATOM 775 C CA . PHE A 1 96 ? -0.155 -7.707 -18.256 1.00 93.38 96 PHE A CA 1
ATOM 776 C C . PHE A 1 96 ? 1.182 -7.167 -18.794 1.00 93.38 96 PHE A C 1
ATOM 778 O O . PHE A 1 96 ? 1.260 -6.037 -19.273 1.00 93.38 96 PHE A O 1
ATOM 785 N N . ALA A 1 97 ? 2.269 -7.950 -18.739 1.00 86.75 97 ALA A N 1
ATOM 786 C CA . ALA A 1 97 ? 3.611 -7.495 -19.119 1.00 86.75 97 ALA A CA 1
ATOM 787 C C . ALA A 1 97 ? 3.726 -7.007 -20.576 1.00 86.75 97 ALA A C 1
ATOM 789 O O . ALA A 1 97 ? 4.590 -6.185 -20.875 1.00 86.75 97 ALA A O 1
ATOM 790 N N . HIS A 1 98 ? 2.856 -7.489 -21.465 1.00 88.88 98 HIS A N 1
ATOM 791 C CA . HIS A 1 98 ? 2.846 -7.132 -22.884 1.00 88.88 98 HIS A CA 1
ATOM 792 C C . HIS A 1 98 ? 1.769 -6.109 -23.260 1.00 88.88 98 HIS A C 1
ATOM 794 O O . HIS A 1 98 ? 1.655 -5.770 -24.435 1.00 88.88 98 HIS A O 1
ATOM 800 N N . ASP A 1 99 ? 0.988 -5.611 -22.297 1.00 92.56 99 ASP A N 1
ATOM 801 C CA . ASP A 1 99 ? 0.000 -4.570 -22.567 1.00 92.56 99 ASP A CA 1
ATOM 802 C C . ASP A 1 99 ? 0.695 -3.192 -22.615 1.00 92.56 99 ASP A C 1
ATOM 804 O O . ASP A 1 99 ? 1.232 -2.738 -21.594 1.00 92.56 99 ASP A O 1
ATOM 808 N N . PRO A 1 100 ? 0.712 -2.515 -23.783 1.00 88.19 100 PRO A N 1
ATOM 809 C CA . PRO A 1 100 ? 1.334 -1.202 -23.930 1.00 88.19 100 PRO A CA 1
ATOM 810 C C . PRO A 1 100 ? 0.545 -0.077 -23.244 1.00 88.19 100 PRO A C 1
ATOM 812 O O . PRO A 1 100 ? 1.067 1.026 -23.111 1.00 88.19 100 PRO A O 1
ATOM 815 N N . LYS A 1 101 ? -0.704 -0.322 -22.828 1.00 92.06 101 LYS A N 1
ATOM 816 C CA . LYS A 1 101 ? -1.558 0.643 -22.117 1.00 92.06 101 LYS A CA 1
ATOM 817 C C . LYS A 1 101 ? -1.524 0.461 -20.600 1.00 92.06 101 LYS A C 1
ATOM 819 O O . LYS A 1 101 ? -2.191 1.206 -19.886 1.00 92.06 101 LYS A O 1
ATOM 824 N N . MET A 1 102 ? -0.774 -0.521 -20.106 1.00 93.25 102 MET A N 1
ATOM 825 C CA . MET A 1 102 ? -0.673 -0.799 -18.680 1.00 93.25 102 MET A CA 1
ATOM 826 C C . MET A 1 102 ? 0.061 0.333 -17.961 1.00 93.25 102 MET A C 1
ATOM 828 O O . MET A 1 102 ? 1.225 0.570 -18.259 1.00 93.25 102 MET A O 1
ATOM 832 N N . LEU A 1 103 ? -0.590 0.954 -16.974 1.00 95.31 103 LEU A N 1
ATOM 833 C CA . LEU A 1 103 ? 0.024 1.848 -15.992 1.00 95.31 103 LEU A CA 1
ATOM 834 C C . LEU A 1 103 ? -0.057 1.204 -14.609 1.00 95.31 103 LEU A C 1
ATOM 836 O O . LEU A 1 103 ? -1.144 0.874 -14.135 1.00 95.31 103 LEU A O 1
ATOM 840 N N . LEU A 1 104 ? 1.089 1.051 -13.951 1.00 95.81 104 LEU A N 1
ATOM 841 C CA . LEU A 1 104 ? 1.145 0.591 -12.567 1.00 95.81 104 LEU A CA 1
ATOM 842 C C . LEU A 1 104 ? 0.945 1.769 -11.613 1.00 95.81 104 LEU A C 1
ATOM 844 O O . LEU A 1 104 ? 1.711 2.723 -11.661 1.00 95.81 104 LEU A O 1
ATOM 848 N N . VAL A 1 105 ? -0.043 1.687 -10.723 1.00 96.00 105 VAL A N 1
ATOM 849 C CA . VAL A 1 105 ? -0.215 2.622 -9.600 1.00 96.00 105 VAL A CA 1
ATOM 850 C C . VAL A 1 105 ? -0.065 1.819 -8.313 1.00 96.00 105 VAL A C 1
ATOM 852 O O . VAL A 1 105 ? -0.894 0.960 -8.019 1.00 96.00 105 VAL A O 1
ATOM 855 N N . LEU A 1 106 ? 1.041 2.028 -7.600 1.00 93.38 106 LEU A N 1
ATOM 856 C CA . LEU A 1 106 ? 1.506 1.151 -6.525 1.00 93.38 106 LEU A CA 1
ATOM 857 C C . LEU A 1 106 ? 1.567 1.907 -5.198 1.00 93.38 106 LEU A C 1
ATOM 859 O O . LEU A 1 106 ? 2.258 2.915 -5.102 1.00 93.38 106 LEU A O 1
ATOM 863 N N . ASP A 1 107 ? 0.885 1.376 -4.185 1.00 90.25 107 ASP A N 1
ATOM 864 C CA . ASP A 1 107 ? 0.907 1.863 -2.798 1.00 90.25 107 ASP A CA 1
ATOM 865 C C . ASP A 1 107 ? 1.115 0.680 -1.827 1.00 90.25 107 ASP A C 1
ATOM 867 O O . ASP A 1 107 ? 0.173 0.214 -1.180 1.00 90.25 107 ASP A O 1
ATOM 871 N N . PRO A 1 108 ? 2.309 0.052 -1.822 1.00 87.19 108 PRO 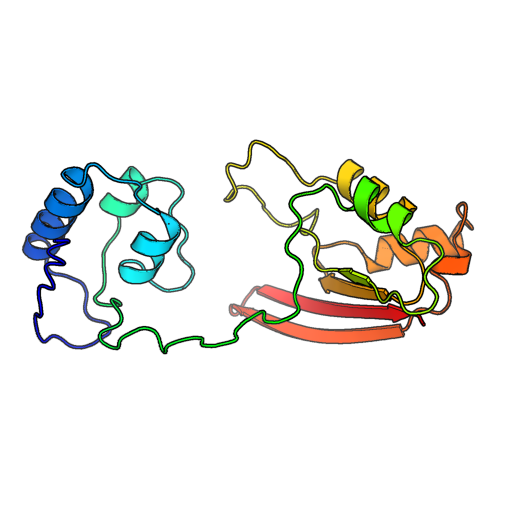A N 1
ATOM 872 C CA . PRO A 1 108 ? 2.562 -1.118 -0.989 1.00 87.19 108 PRO A CA 1
ATOM 873 C C . PRO A 1 108 ? 2.807 -0.741 0.483 1.00 87.19 108 PRO A C 1
ATOM 875 O O . PRO A 1 108 ? 3.281 0.359 0.772 1.00 87.19 108 PRO A O 1
ATOM 878 N N . PRO A 1 109 ? 2.594 -1.672 1.434 1.00 79.44 109 PRO A N 1
ATOM 879 C CA . PRO A 1 109 ? 2.924 -1.442 2.840 1.00 79.44 109 PRO A CA 1
ATOM 880 C C . PRO A 1 109 ? 4.405 -1.068 3.043 1.00 79.44 109 PRO A C 1
ATOM 882 O O . PRO A 1 109 ? 5.304 -1.721 2.510 1.00 79.44 109 PRO A O 1
ATOM 885 N N . TYR A 1 110 ? 4.679 -0.037 3.847 1.00 72.56 110 TYR A N 1
ATOM 886 C CA . TYR A 1 110 ? 6.043 0.458 4.074 1.00 72.56 110 TYR A CA 1
ATOM 887 C C . TYR A 1 110 ? 6.842 -0.430 5.041 1.00 72.56 110 TYR A C 1
ATOM 889 O O . TYR A 1 110 ? 6.407 -0.668 6.172 1.00 72.56 110 TYR A O 1
ATOM 897 N N . ILE A 1 111 ? 8.042 -0.841 4.612 1.00 67.88 111 ILE A N 1
ATOM 898 C CA . ILE A 1 111 ? 8.919 -1.816 5.288 1.00 67.88 111 ILE A CA 1
ATOM 899 C C . ILE A 1 111 ? 9.302 -1.384 6.713 1.00 67.88 111 ILE A C 1
ATOM 901 O O . ILE A 1 111 ? 9.246 -2.202 7.628 1.00 67.88 111 ILE A O 1
ATOM 905 N N . CYS A 1 112 ? 9.655 -0.108 6.922 1.00 58.88 112 CYS A N 1
ATOM 906 C CA . CYS A 1 112 ? 10.183 0.389 8.202 1.00 58.88 112 CYS A CA 1
ATOM 907 C C . CYS A 1 112 ? 9.136 1.128 9.050 1.00 58.88 112 CYS A C 1
ATOM 909 O O . CYS A 1 112 ? 9.472 1.874 9.972 1.00 58.88 112 CYS A O 1
ATOM 911 N N . THR A 1 113 ? 7.844 0.941 8.769 1.00 53.41 113 THR A N 1
ATOM 912 C CA . THR A 1 113 ? 6.809 1.399 9.703 1.00 53.41 113 THR A CA 1
ATOM 913 C C . THR A 1 113 ? 6.703 0.412 10.857 1.00 53.41 113 THR A C 1
ATOM 915 O O . THR A 1 113 ? 6.848 -0.789 10.662 1.00 53.41 113 THR A O 1
ATOM 918 N N . ALA A 1 114 ? 6.487 0.902 12.081 1.00 52.34 114 ALA A N 1
ATOM 919 C CA . ALA A 1 114 ? 6.183 0.051 13.225 1.00 52.34 114 ALA A CA 1
ATOM 920 C C . ALA A 1 114 ? 4.837 -0.655 12.972 1.00 52.34 114 ALA A C 1
ATOM 922 O O . ALA A 1 114 ? 3.798 -0.221 13.454 1.00 52.34 114 ALA A O 1
ATOM 923 N N . GLN A 1 115 ? 4.851 -1.735 12.187 1.00 51.41 115 GLN A N 1
ATOM 924 C CA . GLN A 1 115 ? 3.686 -2.534 11.800 1.00 51.41 115 GLN A CA 1
ATOM 925 C C . GLN A 1 115 ? 3.126 -3.358 12.975 1.00 51.41 115 GLN A C 1
ATOM 927 O O . GLN A 1 115 ? 2.262 -4.203 12.781 1.00 51.41 115 GLN A O 1
ATOM 932 N N . GLY A 1 116 ? 3.571 -3.090 14.211 1.00 46.62 116 GLY A N 1
ATOM 933 C CA . GLY A 1 116 ? 3.120 -3.762 15.431 1.00 46.62 116 GLY A CA 1
ATOM 934 C C . GLY A 1 116 ? 1.633 -3.580 15.757 1.00 46.62 116 GLY A C 1
ATOM 935 O O . GLY A 1 116 ? 1.137 -4.249 16.657 1.00 46.62 116 GLY A O 1
ATOM 936 N N . SER A 1 117 ? 0.911 -2.714 15.037 1.00 43.94 117 SER A N 1
ATOM 937 C CA . SER A 1 117 ? -0.549 -2.586 15.123 1.00 43.94 117 SER A CA 1
ATOM 938 C C . SER A 1 117 ? -1.318 -3.454 14.117 1.00 43.94 117 SER A C 1
ATOM 940 O O . SER A 1 117 ? -2.525 -3.626 14.280 1.00 43.94 117 SER A O 1
ATOM 942 N N . TYR A 1 118 ? -0.653 -4.066 13.132 1.00 44.16 118 TYR A N 1
ATOM 943 C CA . TYR A 1 118 ? -1.260 -5.069 12.260 1.00 44.16 118 TYR A CA 1
ATOM 944 C C . TYR A 1 118 ? -0.903 -6.463 12.778 1.00 44.16 118 TYR A C 1
ATOM 946 O O . TYR A 1 118 ? 0.137 -7.027 12.452 1.00 44.16 118 TYR A O 1
ATOM 954 N N . ARG A 1 119 ? -1.799 -7.046 13.584 1.00 45.25 119 ARG A N 1
ATOM 955 C CA . ARG A 1 119 ? -1.887 -8.505 13.752 1.00 45.25 119 ARG A CA 1
ATOM 956 C C . ARG A 1 119 ? -2.276 -9.111 12.395 1.00 45.25 119 ARG A C 1
ATOM 958 O O . ARG A 1 119 ? -3.447 -9.390 12.161 1.00 45.25 119 ARG A O 1
ATOM 965 N N . GLN A 1 120 ? -1.330 -9.210 11.467 1.00 48.66 120 GLN A N 1
ATOM 966 C CA . GLN A 1 120 ? -1.536 -9.838 10.166 1.00 48.66 120 GLN A CA 1
ATOM 967 C C . GLN A 1 120 ? -0.669 -11.088 10.072 1.00 48.66 120 GLN A C 1
ATOM 969 O O . GLN A 1 120 ? 0.552 -11.017 10.178 1.00 48.66 120 GLN A O 1
ATOM 974 N N . ASP A 1 121 ? -1.328 -12.221 9.835 1.00 51.03 121 ASP A N 1
ATOM 975 C CA . ASP A 1 121 ? -0.704 -13.514 9.535 1.00 51.03 121 ASP A CA 1
ATOM 976 C C . ASP A 1 121 ? 0.141 -13.478 8.236 1.00 51.03 121 ASP A C 1
ATOM 978 O O . ASP A 1 121 ? 0.948 -14.373 7.997 1.00 51.03 121 ASP A O 1
ATOM 982 N N . ASP A 1 122 ? 0.021 -12.405 7.437 1.00 59.78 122 ASP A N 1
ATOM 983 C CA . ASP A 1 122 ? 0.723 -12.168 6.171 1.00 59.78 122 ASP A CA 1
ATOM 984 C C . ASP A 1 122 ? 1.629 -10.918 6.245 1.00 59.78 122 ASP A C 1
ATOM 986 O O . ASP A 1 122 ? 1.267 -9.818 5.828 1.00 59.78 122 ASP A O 1
ATOM 990 N N . TYR A 1 123 ? 2.840 -11.083 6.779 1.00 68.00 123 TYR A N 1
ATOM 991 C CA . TYR A 1 123 ? 3.839 -10.013 6.914 1.00 68.00 123 TYR A CA 1
ATOM 992 C C . TYR A 1 123 ? 4.367 -9.506 5.552 1.00 68.00 123 TYR A C 1
ATOM 994 O O . TYR A 1 123 ? 4.994 -10.253 4.791 1.00 68.00 123 TYR A O 1
ATOM 1002 N N . PHE A 1 124 ? 4.197 -8.207 5.261 1.00 74.31 124 PHE A N 1
ATOM 1003 C CA . PHE A 1 124 ? 4.834 -7.539 4.117 1.00 74.31 124 PHE A CA 1
ATOM 1004 C C . PHE A 1 124 ? 6.207 -6.976 4.511 1.00 74.31 124 PHE A C 1
ATOM 1006 O O . PHE A 1 124 ? 6.360 -5.805 4.853 1.00 74.31 124 PHE A O 1
ATOM 1013 N N . GLY A 1 125 ? 7.215 -7.848 4.483 1.00 80.56 125 GLY A N 1
ATOM 1014 C CA . GLY A 1 125 ? 8.605 -7.491 4.768 1.00 80.56 125 GLY A CA 1
ATOM 1015 C C . GLY A 1 125 ? 9.454 -7.192 3.534 1.00 80.56 125 GLY A C 1
ATOM 1016 O O . GLY A 1 125 ? 8.993 -7.252 2.393 1.00 80.56 125 GLY A O 1
ATOM 1017 N N . MET A 1 126 ? 10.751 -6.987 3.774 1.00 84.19 126 MET A N 1
ATOM 1018 C CA . MET A 1 126 ? 11.766 -6.736 2.740 1.00 84.19 126 MET A CA 1
ATOM 1019 C C . MET A 1 126 ? 11.707 -7.736 1.572 1.00 84.19 126 MET A C 1
ATOM 1021 O O . MET A 1 126 ? 11.748 -7.342 0.413 1.00 84.19 126 MET A O 1
ATOM 1025 N N . VAL A 1 127 ? 11.544 -9.036 1.843 1.00 87.25 127 VAL A N 1
ATOM 1026 C CA . VAL A 1 127 ? 11.469 -10.061 0.782 1.00 87.25 127 VAL A CA 1
ATOM 1027 C C . VAL A 1 127 ? 10.260 -9.852 -0.137 1.00 87.25 127 VAL A C 1
ATOM 1029 O O . VAL A 1 127 ? 10.380 -10.000 -1.353 1.00 87.25 127 VAL A O 1
ATOM 1032 N N . GLN A 1 128 ? 9.101 -9.491 0.420 1.00 87.25 128 GLN A N 1
ATOM 1033 C CA . GLN A 1 128 ? 7.884 -9.246 -0.361 1.00 87.25 128 GLN A CA 1
ATOM 1034 C C . GLN A 1 128 ? 8.009 -7.963 -1.184 1.00 87.25 128 GLN A C 1
ATOM 1036 O O . GLN A 1 128 ? 7.608 -7.943 -2.347 1.00 87.25 128 GLN A O 1
ATOM 1041 N N . PHE A 1 129 ? 8.652 -6.940 -0.622 1.00 89.69 129 PHE A N 1
ATOM 1042 C CA . PHE A 1 129 ? 9.010 -5.731 -1.350 1.00 89.69 129 PHE A CA 1
ATOM 1043 C C . PHE A 1 129 ? 9.954 -6.021 -2.530 1.00 89.69 129 PHE A C 1
ATOM 1045 O O . PHE A 1 129 ? 9.657 -5.631 -3.656 1.00 89.69 129 PHE A O 1
ATOM 1052 N N . LEU A 1 130 ? 11.040 -6.774 -2.324 1.00 90.44 130 LEU A N 1
ATOM 1053 C CA . LEU A 1 130 ? 11.973 -7.129 -3.402 1.00 90.44 130 LEU A CA 1
ATOM 1054 C C . LEU A 1 130 ? 11.295 -7.953 -4.508 1.00 90.44 130 LEU A C 1
ATOM 1056 O O . LEU A 1 130 ? 11.557 -7.741 -5.692 1.00 90.44 130 LEU A O 1
ATOM 1060 N N . ARG A 1 131 ? 10.382 -8.861 -4.139 1.00 91.44 131 ARG A 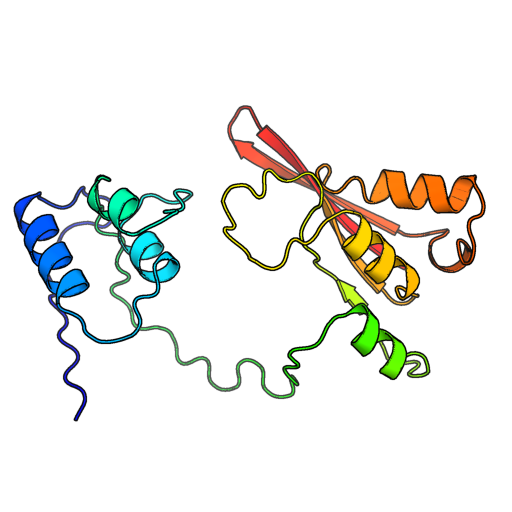N 1
ATOM 1061 C CA . ARG A 1 131 ? 9.547 -9.606 -5.096 1.00 91.44 131 ARG A CA 1
ATOM 1062 C C . ARG A 1 131 ? 8.618 -8.687 -5.883 1.00 91.44 131 ARG A C 1
ATOM 1064 O O . ARG A 1 131 ? 8.462 -8.886 -7.083 1.00 91.44 131 ARG A O 1
ATOM 1071 N N . LEU A 1 132 ? 7.999 -7.693 -5.250 1.00 92.38 132 LEU A N 1
ATOM 1072 C CA . LEU A 1 132 ? 7.221 -6.689 -5.974 1.00 92.38 132 LEU A CA 1
ATOM 1073 C C . LEU A 1 132 ? 8.124 -5.945 -6.967 1.00 92.38 132 LEU A C 1
ATOM 1075 O O . LEU A 1 132 ? 7.836 -5.920 -8.161 1.00 92.38 132 LEU A O 1
ATOM 1079 N N . MET A 1 133 ? 9.262 -5.425 -6.505 1.00 92.75 133 MET A N 1
ATOM 1080 C CA . MET A 1 133 ? 10.171 -4.639 -7.340 1.00 92.75 133 MET A CA 1
ATOM 1081 C C . MET A 1 133 ? 10.771 -5.417 -8.512 1.00 92.75 133 MET A C 1
ATOM 1083 O O . MET A 1 133 ? 11.043 -4.820 -9.552 1.00 92.75 133 MET A O 1
ATOM 1087 N N . SER A 1 134 ? 10.901 -6.747 -8.424 1.00 92.44 134 SER A N 1
ATOM 1088 C CA . SER A 1 134 ? 11.387 -7.545 -9.557 1.00 92.44 134 SER A CA 1
ATOM 1089 C C . SER A 1 134 ? 10.459 -7.483 -10.778 1.00 92.44 134 SER A C 1
ATOM 1091 O O . SER A 1 134 ? 10.934 -7.609 -11.912 1.00 92.44 134 SER A O 1
ATOM 1093 N N . VAL A 1 135 ? 9.153 -7.278 -10.558 1.00 93.12 135 VAL A N 1
ATOM 1094 C CA . VAL A 1 135 ? 8.130 -7.224 -11.617 1.00 93.12 135 VAL A CA 1
ATOM 1095 C C . VAL A 1 135 ? 7.689 -5.803 -11.982 1.00 93.12 135 VAL A C 1
ATOM 1097 O O . VAL A 1 135 ? 7.025 -5.626 -13.002 1.00 93.12 135 VAL A O 1
ATOM 1100 N N . VAL A 1 136 ? 8.076 -4.784 -11.206 1.00 93.56 136 VAL A N 1
ATOM 1101 C CA . VAL A 1 136 ? 7.795 -3.380 -11.541 1.00 93.56 136 VAL A CA 1
ATOM 1102 C C . VAL A 1 136 ? 8.546 -2.983 -12.817 1.00 93.56 136 VAL A C 1
ATOM 1104 O O . VAL A 1 136 ? 9.720 -3.310 -13.023 1.00 93.56 136 VAL A O 1
ATOM 1107 N N . ARG A 1 137 ? 7.841 -2.281 -13.705 1.00 92.50 137 ARG A N 1
ATOM 1108 C CA . ARG A 1 137 ? 8.361 -1.756 -14.970 1.00 92.50 137 ARG A CA 1
ATOM 1109 C C . ARG A 1 137 ? 7.624 -0.467 -15.347 1.00 92.50 137 ARG A C 1
ATOM 1111 O O . ARG A 1 137 ? 6.468 -0.321 -14.959 1.00 92.50 137 ARG A O 1
ATOM 1118 N N . PRO A 1 138 ? 8.241 0.433 -16.125 1.00 93.75 138 PRO A N 1
ATOM 1119 C CA . PRO A 1 138 ? 7.523 1.551 -16.720 1.00 93.75 138 PRO A CA 1
ATOM 1120 C C . PRO A 1 138 ? 6.381 1.093 -17.659 1.00 93.75 138 PRO A C 1
ATOM 1122 O O . PRO A 1 138 ? 6.506 0.031 -18.292 1.00 93.75 138 PRO A O 1
ATOM 1125 N N . PRO A 1 139 ? 5.293 1.880 -17.761 1.00 95.06 139 PRO A N 1
ATOM 1126 C CA . PRO A 1 139 ? 5.044 3.086 -16.975 1.00 95.06 139 PRO A CA 1
ATOM 1127 C C . PRO A 1 139 ? 4.527 2.756 -15.558 1.00 95.06 139 PRO A C 1
ATOM 1129 O O . PRO A 1 139 ? 3.676 1.881 -15.374 1.00 95.06 139 PRO A O 1
ATOM 1132 N N . PHE A 1 140 ? 5.029 3.465 -14.542 1.00 95.31 140 PHE A N 1
ATOM 1133 C CA . PHE A 1 140 ? 4.604 3.304 -13.149 1.00 95.31 140 PHE A CA 1
ATOM 1134 C C . PHE A 1 140 ? 4.524 4.630 -12.383 1.00 95.31 140 PHE A C 1
ATOM 1136 O O . PHE A 1 140 ? 5.269 5.572 -12.648 1.00 95.31 140 PHE A O 1
ATOM 1143 N N . ILE A 1 141 ? 3.652 4.643 -11.378 1.00 96.44 141 ILE A N 1
ATOM 1144 C CA . ILE A 1 141 ? 3.549 5.604 -10.283 1.00 96.44 141 ILE A CA 1
ATOM 1145 C C . ILE A 1 141 ? 3.637 4.798 -8.986 1.00 96.44 141 ILE A C 1
ATOM 1147 O O . ILE A 1 141 ? 2.907 3.824 -8.802 1.00 96.44 141 ILE A O 1
ATOM 1151 N N . PHE A 1 142 ? 4.535 5.194 -8.096 1.00 94.56 142 PHE A N 1
ATOM 1152 C CA . PHE A 1 142 ? 4.833 4.505 -6.851 1.00 94.56 142 PHE A CA 1
ATOM 1153 C C . PHE A 1 142 ? 4.752 5.493 -5.689 1.00 94.56 142 PHE A C 1
ATOM 1155 O O . PHE A 1 142 ? 5.512 6.465 -5.628 1.00 94.56 142 PHE A O 1
ATOM 1162 N N . PHE A 1 143 ? 3.830 5.238 -4.768 1.00 91.25 143 PHE A N 1
ATOM 1163 C CA . PHE A 1 143 ? 3.705 5.971 -3.520 1.00 91.25 143 PHE A CA 1
ATOM 1164 C C . PHE A 1 143 ? 4.669 5.385 -2.490 1.00 91.25 143 PHE A C 1
ATOM 1166 O O . PHE A 1 143 ? 4.762 4.175 -2.288 1.00 91.25 143 PHE A O 1
ATOM 1173 N N . SER A 1 144 ? 5.460 6.259 -1.888 1.00 86.81 144 SER A N 1
ATOM 1174 C CA . SER A 1 144 ? 6.491 5.913 -0.919 1.00 86.81 144 SER A CA 1
ATOM 1175 C C . SER A 1 144 ? 6.587 7.011 0.136 1.00 86.81 144 SER A C 1
ATOM 1177 O O . SER A 1 144 ? 5.996 8.075 -0.003 1.00 86.81 144 SER A O 1
ATOM 1179 N N . SER A 1 145 ? 7.341 6.779 1.203 1.00 79.25 145 SER A N 1
ATOM 1180 C CA . SER A 1 145 ? 7.662 7.821 2.187 1.00 79.25 145 SER A CA 1
ATOM 1181 C C . SER A 1 145 ? 9.107 7.695 2.655 1.00 79.25 145 SER A C 1
ATOM 1183 O O . SER A 1 145 ? 9.770 6.694 2.370 1.00 79.25 145 SER A O 1
ATOM 1185 N N . THR A 1 146 ? 9.614 8.647 3.436 1.00 70.50 146 THR A N 1
ATOM 1186 C CA . THR A 1 146 ? 10.932 8.501 4.089 1.00 70.50 146 THR A CA 1
ATOM 1187 C C . THR A 1 146 ? 11.043 7.257 4.972 1.00 70.50 146 THR A C 1
ATOM 1189 O O . THR A 1 146 ? 12.146 6.796 5.232 1.00 70.50 146 THR A O 1
ATOM 1192 N N . ARG A 1 147 ? 9.923 6.654 5.394 1.00 68.62 147 ARG A N 1
ATOM 1193 C CA . ARG A 1 147 ? 9.902 5.395 6.163 1.00 68.62 147 ARG A CA 1
ATOM 1194 C C . ARG A 1 147 ? 9.941 4.133 5.300 1.00 68.62 147 ARG A C 1
ATOM 1196 O O . ARG A 1 147 ? 9.844 3.031 5.832 1.00 68.62 147 ARG A O 1
ATOM 1203 N N . SER A 1 148 ? 9.989 4.275 3.982 1.00 66.94 148 SER A N 1
ATOM 1204 C CA . SER A 1 148 ? 9.975 3.138 3.058 1.00 66.94 148 SER A CA 1
ATOM 1205 C C . SER A 1 148 ? 11.355 2.771 2.513 1.00 66.94 148 SER A C 1
ATOM 1207 O O . SER A 1 148 ? 11.449 1.744 1.854 1.00 66.94 148 SER A O 1
ATOM 1209 N N . GLU A 1 149 ? 12.387 3.600 2.748 1.00 80.19 149 GLU A N 1
ATOM 1210 C CA . GLU A 1 149 ? 13.742 3.458 2.164 1.00 80.19 149 GLU A CA 1
ATOM 1211 C C . GLU A 1 149 ? 13.725 3.280 0.630 1.00 80.19 149 GLU A C 1
ATOM 1213 O O . GLU A 1 149 ? 14.673 2.798 0.017 1.00 80.19 149 GLU A O 1
ATOM 1218 N N . PHE A 1 150 ? 12.621 3.671 -0.017 1.00 88.25 150 PHE A N 1
ATOM 1219 C CA . PHE A 1 150 ? 12.377 3.361 -1.419 1.00 88.25 150 PHE A CA 1
ATOM 1220 C C . PHE A 1 150 ? 13.361 4.074 -2.342 1.00 88.25 150 PHE A C 1
ATOM 1222 O O . PHE A 1 150 ? 13.892 3.467 -3.265 1.00 88.25 150 PHE A O 1
ATOM 1229 N N . VAL A 1 151 ? 13.622 5.354 -2.070 1.00 87.94 151 VAL A N 1
ATOM 1230 C CA . VAL A 1 151 ? 14.582 6.157 -2.836 1.00 87.94 151 VAL A CA 1
ATOM 1231 C C . VAL A 1 151 ? 15.988 5.570 -2.703 1.00 87.94 151 VAL A C 1
ATOM 1233 O O . VAL A 1 151 ? 16.623 5.322 -3.720 1.00 87.94 151 VAL A O 1
ATOM 1236 N N . ASP A 1 152 ? 16.413 5.228 -1.483 1.00 88.94 152 ASP A N 1
ATOM 1237 C CA . ASP A 1 152 ? 17.724 4.615 -1.233 1.00 88.94 152 ASP A CA 1
ATOM 1238 C C . ASP A 1 152 ? 17.867 3.258 -1.948 1.00 88.94 152 ASP A C 1
ATOM 1240 O O . ASP A 1 152 ? 18.915 2.943 -2.514 1.00 88.94 152 ASP A O 1
ATOM 1244 N N . TYR A 1 153 ? 16.791 2.462 -1.991 1.00 91.50 153 TYR A N 1
ATOM 1245 C CA . TYR A 1 153 ? 16.743 1.228 -2.775 1.00 91.50 153 TYR A CA 1
ATOM 1246 C C . TYR A 1 153 ? 16.920 1.484 -4.279 1.00 91.50 153 TYR A C 1
ATOM 1248 O O . TYR A 1 153 ? 17.689 0.772 -4.931 1.00 91.50 153 TYR A O 1
ATOM 1256 N N . LEU A 1 154 ? 16.219 2.476 -4.844 1.00 93.00 154 LEU A N 1
ATOM 1257 C CA . LEU A 1 154 ? 16.349 2.821 -6.263 1.00 93.00 154 LEU A CA 1
ATOM 1258 C C . LEU A 1 154 ? 17.768 3.285 -6.590 1.00 93.00 154 LEU A C 1
ATOM 1260 O O . LEU A 1 154 ? 18.344 2.808 -7.569 1.00 93.00 154 LEU A O 1
ATOM 1264 N N . ASP A 1 155 ? 18.332 4.158 -5.760 1.00 92.88 155 ASP A N 1
ATOM 1265 C CA . ASP A 1 155 ? 19.680 4.688 -5.939 1.00 92.88 155 ASP A CA 1
ATOM 1266 C C . ASP A 1 155 ? 20.707 3.548 -5.901 1.00 92.88 155 ASP A C 1
ATOM 1268 O O . ASP A 1 155 ? 21.494 3.404 -6.838 1.00 92.88 155 ASP A O 1
ATOM 1272 N N . TRP A 1 156 ? 20.610 2.629 -4.932 1.00 94.69 156 TRP A N 1
ATOM 1273 C CA . TRP A 1 156 ? 21.461 1.436 -4.889 1.00 94.69 156 TRP A CA 1
ATOM 1274 C C . TRP A 1 156 ? 21.332 0.566 -6.148 1.00 94.69 156 TRP A C 1
ATOM 1276 O O . TRP A 1 156 ? 22.350 0.156 -6.715 1.00 94.69 156 TRP A O 1
ATOM 1286 N N . VAL A 1 157 ? 20.108 0.279 -6.614 1.00 94.81 157 VAL A N 1
ATOM 1287 C CA . VAL A 1 157 ? 19.875 -0.528 -7.828 1.00 94.81 157 VAL A CA 1
ATOM 1288 C C . VAL A 1 157 ? 20.525 0.114 -9.055 1.00 94.81 157 VAL A C 1
ATOM 1290 O O . VAL A 1 157 ? 21.137 -0.592 -9.864 1.00 94.81 157 VAL A O 1
ATOM 1293 N N . ILE A 1 158 ? 20.404 1.436 -9.188 1.00 95.69 158 ILE A N 1
ATOM 1294 C CA . ILE A 1 158 ? 20.930 2.209 -10.318 1.00 95.69 158 ILE A CA 1
ATOM 1295 C C . ILE A 1 158 ? 22.458 2.291 -10.253 1.00 95.69 158 ILE A C 1
ATOM 1297 O O . ILE A 1 158 ? 23.127 1.955 -11.231 1.00 95.69 158 ILE A O 1
ATOM 1301 N N . GLU A 1 159 ? 23.019 2.695 -9.113 1.00 96.25 159 GLU A N 1
ATOM 1302 C CA . GLU A 1 159 ? 24.462 2.882 -8.925 1.00 96.25 159 GLU A CA 1
ATOM 1303 C C . GLU A 1 159 ? 25.236 1.576 -9.097 1.00 96.25 159 GLU A C 1
ATOM 1305 O O . GLU A 1 159 ? 26.271 1.536 -9.766 1.00 96.25 159 GLU A O 1
ATOM 1310 N N . SER A 1 160 ? 24.710 0.484 -8.540 1.00 95.25 160 SER A N 1
ATOM 1311 C CA . SER A 1 160 ? 25.344 -0.833 -8.627 1.00 95.25 160 SER A CA 1
ATOM 1312 C C . SER A 1 160 ? 24.996 -1.606 -9.904 1.00 95.25 160 SER A C 1
ATOM 1314 O O . SER A 1 160 ? 25.488 -2.719 -10.087 1.00 95.25 160 SER A O 1
ATOM 1316 N N . LYS A 1 161 ? 24.187 -1.021 -10.803 1.00 94.25 161 LYS A N 1
ATOM 1317 C CA . LYS A 1 161 ? 23.731 -1.624 -12.068 1.00 94.25 161 LYS A CA 1
ATOM 1318 C C . LYS A 1 161 ? 23.171 -3.037 -11.884 1.00 94.25 161 LYS A C 1
ATOM 1320 O O . LYS A 1 161 ? 23.521 -3.958 -12.626 1.00 94.25 161 LYS A O 1
ATOM 1325 N N . GLN A 1 162 ? 22.304 -3.215 -10.886 1.00 94.19 162 GLN A N 1
ATOM 1326 C CA . GLN A 1 162 ? 21.615 -4.493 -10.689 1.00 94.19 162 GLN A CA 1
ATOM 1327 C C . GLN A 1 162 ? 20.798 -4.864 -11.928 1.00 94.19 162 GLN A C 1
ATOM 1329 O O . GLN A 1 162 ? 20.421 -4.011 -12.729 1.00 94.19 162 GLN A O 1
ATOM 1334 N N . ASN A 1 163 ? 20.483 -6.147 -12.089 1.00 90.75 163 ASN A N 1
ATOM 1335 C CA . ASN A 1 163 ? 19.737 -6.607 -13.256 1.00 90.75 163 ASN A CA 1
ATOM 1336 C C . ASN A 1 163 ? 18.406 -5.841 -13.441 1.00 90.75 163 ASN A C 1
ATOM 1338 O O . ASN A 1 163 ? 17.531 -5.852 -12.571 1.00 90.75 163 ASN A O 1
ATOM 1342 N N . GLY A 1 164 ? 18.241 -5.204 -14.602 1.00 88.81 164 GLY A N 1
ATOM 1343 C CA . GLY A 1 164 ? 17.063 -4.415 -14.950 1.00 88.81 164 GLY A CA 1
ATOM 1344 C C . GLY A 1 164 ? 17.007 -3.020 -14.322 1.00 88.81 164 GLY A C 1
ATOM 1345 O O . GLY A 1 164 ? 15.910 -2.456 -14.271 1.00 88.81 164 GLY A O 1
ATOM 1346 N N . TRP A 1 165 ? 18.141 -2.473 -13.864 1.00 93.94 165 TRP A N 1
ATOM 1347 C CA . TRP A 1 165 ? 18.282 -1.098 -13.362 1.00 93.94 165 TRP A CA 1
ATOM 1348 C C . TRP A 1 165 ? 17.796 -0.039 -14.364 1.00 93.94 165 TRP A C 1
ATOM 1350 O O . TRP A 1 165 ? 17.301 1.013 -13.965 1.00 93.94 165 TRP A O 1
ATOM 1360 N N . GLU A 1 166 ? 17.852 -0.316 -15.669 1.00 94.19 166 GLU A N 1
ATOM 1361 C CA . GLU A 1 166 ? 17.396 0.583 -16.735 1.00 94.19 166 GLU A CA 1
ATOM 1362 C C . GLU A 1 166 ? 15.897 0.899 -16.618 1.00 94.19 166 GLU A C 1
ATOM 1364 O O . GLU A 1 166 ? 15.439 1.990 -16.971 1.00 94.19 166 GLU A O 1
ATOM 1369 N N . ARG A 1 167 ? 15.117 -0.045 -16.073 1.00 92.12 167 ARG A N 1
ATOM 1370 C CA . ARG A 1 167 ? 13.683 0.139 -15.803 1.00 92.12 167 ARG A CA 1
ATOM 1371 C C . ARG A 1 167 ? 13.433 1.183 -14.722 1.00 92.12 167 ARG A C 1
ATOM 1373 O O . ARG A 1 167 ? 12.359 1.769 -14.704 1.00 92.12 167 ARG A O 1
ATOM 1380 N N . LEU A 1 168 ? 14.413 1.412 -13.854 1.00 93.06 168 LEU A N 1
ATOM 1381 C CA . LEU A 1 168 ? 14.301 2.255 -12.669 1.00 93.06 168 LEU A CA 1
ATOM 1382 C C . LEU A 1 168 ? 15.137 3.537 -12.772 1.00 93.06 168 LEU A C 1
ATOM 1384 O O . LEU A 1 168 ? 14.895 4.463 -12.014 1.00 93.06 168 LEU A O 1
ATOM 1388 N N . SER A 1 169 ? 16.063 3.648 -13.728 1.00 92.81 169 SER A N 1
ATOM 1389 C CA . SER A 1 169 ? 16.853 4.867 -13.954 1.00 92.81 169 SER A CA 1
ATOM 1390 C C . SER A 1 169 ? 16.009 6.048 -14.450 1.00 92.81 169 SER A C 1
ATOM 1392 O O . SER A 1 169 ? 14.954 5.850 -15.046 1.00 92.81 169 SER A O 1
ATOM 1394 N N . ASN A 1 170 ? 16.478 7.286 -14.273 1.00 93.88 170 ASN A N 1
ATOM 1395 C CA . ASN A 1 170 ? 15.794 8.501 -14.754 1.00 93.88 170 ASN A CA 1
ATOM 1396 C C . ASN A 1 170 ? 14.330 8.628 -14.279 1.00 93.88 170 ASN A C 1
ATOM 1398 O O . ASN A 1 170 ? 13.486 9.153 -15.008 1.00 93.88 170 ASN A O 1
ATOM 1402 N N . TYR A 1 171 ? 14.014 8.108 -13.091 1.00 95.00 171 TYR A N 1
ATOM 1403 C CA . TYR A 1 171 ? 12.714 8.324 -12.468 1.00 95.00 171 TYR A CA 1
ATOM 1404 C C . TYR A 1 171 ? 12.533 9.804 -12.100 1.00 95.00 171 TYR A C 1
ATOM 1406 O O . TYR A 1 171 ? 13.496 10.551 -11.920 1.00 95.00 171 TYR A O 1
ATOM 1414 N N . GLN A 1 172 ? 11.283 10.226 -11.963 1.00 95.50 172 GLN A N 1
ATOM 1415 C CA . GLN A 1 172 ? 10.909 11.533 -11.439 1.00 95.50 172 GLN A CA 1
ATOM 1416 C C . GLN A 1 172 ? 10.320 11.371 -10.037 1.00 95.50 172 GLN A C 1
ATOM 1418 O O . GLN A 1 172 ? 9.706 10.348 -9.733 1.00 95.50 172 GLN A O 1
ATOM 1423 N N . LYS A 1 173 ? 10.519 12.371 -9.173 1.00 93.50 173 LYS A N 1
ATOM 1424 C CA . LYS A 1 173 ? 10.027 12.374 -7.789 1.00 93.50 173 LYS A CA 1
ATOM 1425 C C . LYS A 1 173 ? 9.318 13.687 -7.473 1.00 93.50 173 LYS A C 1
ATOM 1427 O O . LYS A 1 173 ? 9.856 14.758 -7.748 1.00 93.50 173 LYS A O 1
ATOM 1432 N N . ILE A 1 174 ? 8.145 13.593 -6.855 1.00 91.75 174 ILE A N 1
ATOM 1433 C CA . ILE A 1 174 ? 7.424 14.706 -6.229 1.00 91.75 174 ILE A CA 1
ATOM 1434 C C . ILE A 1 17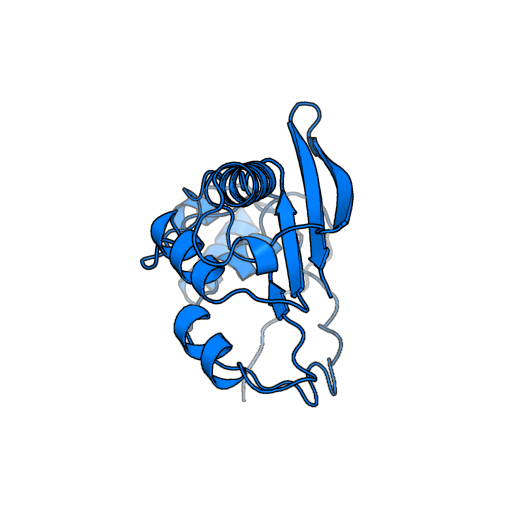4 ? 7.314 14.403 -4.734 1.00 91.75 174 ILE A C 1
ATOM 1436 O O . ILE A 1 174 ? 6.875 13.318 -4.364 1.00 91.75 174 ILE A O 1
ATOM 1440 N N . SER A 1 175 ? 7.689 15.364 -3.892 1.00 89.00 175 SER A N 1
ATOM 1441 C CA . SER A 1 175 ? 7.730 15.211 -2.435 1.00 89.00 175 SER A CA 1
ATOM 1442 C C . SER A 1 175 ? 6.734 16.146 -1.747 1.00 89.00 175 SER A C 1
ATOM 1444 O O . SER A 1 175 ? 6.680 17.336 -2.063 1.00 89.00 175 SER A O 1
ATOM 1446 N N . LEU A 1 176 ? 5.986 15.630 -0.771 1.00 83.06 176 LEU A N 1
ATOM 1447 C CA . LEU A 1 176 ? 5.09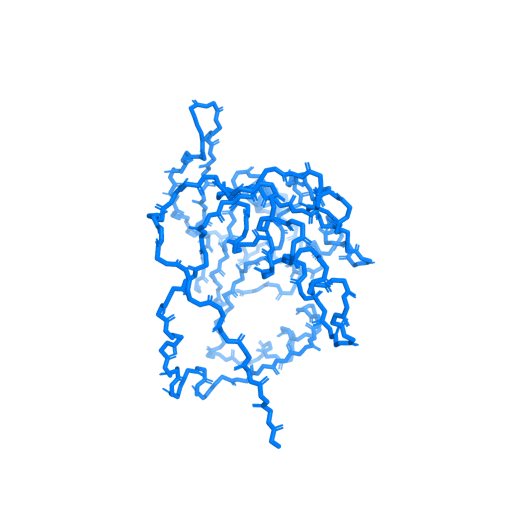1 16.385 0.103 1.00 83.06 176 LEU A CA 1
ATOM 1448 C C . LEU A 1 176 ? 5.558 16.241 1.556 1.00 83.06 176 LEU A C 1
ATOM 1450 O O . LEU A 1 176 ? 5.633 15.139 2.094 1.00 83.06 176 LEU A O 1
ATOM 1454 N N . GLN A 1 177 ? 5.844 17.362 2.218 1.00 76.31 177 GLN A N 1
ATOM 1455 C CA . GLN A 1 177 ? 6.157 17.351 3.645 1.00 76.31 177 GLN A CA 1
ATOM 1456 C C . GLN A 1 177 ? 4.872 17.333 4.463 1.00 76.31 177 GLN A C 1
ATOM 1458 O O . GLN A 1 177 ? 4.073 18.267 4.393 1.00 76.31 177 GLN A O 1
ATOM 1463 N N . THR A 1 178 ? 4.706 16.299 5.281 1.00 65.06 178 THR A N 1
ATOM 1464 C CA . THR A 1 178 ? 3.571 16.173 6.190 1.00 65.06 178 THR A CA 1
ATOM 1465 C C . THR A 1 178 ? 4.046 16.028 7.636 1.00 65.06 178 THR A C 1
ATOM 1467 O O . THR A 1 178 ? 5.082 15.431 7.951 1.00 65.06 178 THR A O 1
ATOM 1470 N N . SER A 1 179 ? 3.299 16.642 8.548 1.00 57.53 179 SER A N 1
ATOM 1471 C CA . SER A 1 179 ? 3.521 16.547 9.987 1.00 57.53 179 SER A CA 1
ATOM 1472 C C . SER A 1 179 ? 2.352 15.802 10.614 1.00 57.53 179 SER A C 1
ATOM 1474 O O . SER A 1 179 ? 1.237 16.321 10.626 1.00 57.53 179 SER A O 1
ATOM 1476 N N . LEU A 1 180 ? 2.605 14.619 11.177 1.00 53.91 180 LEU A N 1
ATOM 1477 C CA . LEU A 1 180 ? 1.608 13.921 11.998 1.00 53.91 180 LEU A CA 1
ATOM 1478 C C . LEU A 1 180 ? 1.437 14.637 13.353 1.00 53.91 180 LEU A C 1
ATOM 1480 O O . LEU A 1 180 ? 0.326 14.742 13.868 1.00 53.91 180 LEU A O 1
ATOM 1484 N N . ASN A 1 181 ? 2.534 15.155 13.930 1.00 51.69 181 ASN A N 1
ATOM 1485 C CA . ASN A 1 181 ? 2.576 15.804 15.248 1.00 51.69 181 ASN A CA 1
ATOM 1486 C C . ASN A 1 181 ? 3.748 16.813 15.318 1.00 51.69 181 ASN A C 1
ATOM 1488 O O . ASN A 1 181 ? 4.625 16.802 14.456 1.00 51.69 181 ASN A O 1
ATOM 1492 N N . TYR A 1 182 ? 3.835 17.612 16.396 1.00 49.81 182 TYR A N 1
ATOM 1493 C CA . TYR A 1 182 ? 4.925 18.585 16.645 1.00 49.81 182 TYR A CA 1
ATOM 1494 C C . TYR A 1 182 ? 6.347 17.986 16.542 1.00 49.81 182 TYR A C 1
ATOM 1496 O O . TYR A 1 182 ? 7.287 18.685 16.174 1.00 49.81 182 TYR A O 1
ATOM 1504 N N . SER A 1 183 ? 6.507 16.691 16.832 1.00 51.44 183 SER A N 1
ATOM 1505 C CA . SER A 1 183 ? 7.796 15.986 16.853 1.00 51.44 183 SER A CA 1
ATOM 1506 C C . SER A 1 183 ? 8.036 15.025 15.681 1.00 51.44 183 SER A C 1
ATOM 1508 O O . SER A 1 183 ? 9.154 14.540 15.530 1.00 51.44 183 SER A O 1
ATOM 1510 N N . ALA A 1 184 ? 7.029 14.735 14.849 1.00 56.03 184 ALA A N 1
ATOM 1511 C CA . ALA A 1 184 ? 7.118 13.713 13.805 1.00 56.03 184 ALA A CA 1
ATOM 1512 C C . ALA A 1 184 ? 6.784 14.306 12.430 1.00 56.03 184 ALA A C 1
ATOM 1514 O O . ALA A 1 184 ? 5.615 14.467 12.070 1.00 56.03 184 ALA A O 1
ATOM 1515 N N . LYS A 1 185 ? 7.836 14.613 11.664 1.00 62.62 185 LYS A N 1
ATOM 1516 C CA . LYS A 1 185 ? 7.765 14.982 10.245 1.00 62.62 185 LYS A CA 1
ATOM 1517 C C . LYS A 1 185 ? 8.153 13.770 9.402 1.00 62.62 185 LYS A C 1
ATOM 1519 O O . LYS A 1 185 ? 9.132 13.099 9.723 1.00 62.62 185 LYS A O 1
ATOM 1524 N N . TYR A 1 186 ? 7.406 13.489 8.347 1.00 70.25 186 TYR A N 1
ATOM 1525 C CA . TYR A 1 186 ? 7.808 12.543 7.308 1.00 70.25 186 TYR A CA 1
ATOM 1526 C C . TYR A 1 186 ? 7.444 13.128 5.947 1.00 70.25 186 TYR A C 1
ATOM 1528 O O . TYR A 1 186 ? 6.627 14.042 5.835 1.00 70.25 186 TYR A O 1
ATOM 1536 N N . GLU A 1 187 ? 8.143 12.659 4.927 1.00 77.94 187 GLU A N 1
ATOM 1537 C CA . GLU A 1 187 ? 7.957 13.106 3.554 1.00 77.94 187 GLU A CA 1
ATOM 1538 C C . GLU A 1 187 ? 7.287 11.969 2.799 1.00 77.94 187 GLU A C 1
ATOM 1540 O O . GLU A 1 187 ? 7.804 10.850 2.795 1.00 77.94 187 GLU A O 1
ATOM 1545 N N . ASP A 1 188 ? 6.132 12.265 2.212 1.00 84.69 188 ASP A N 1
ATOM 1546 C CA . ASP A 1 188 ? 5.460 11.388 1.265 1.00 84.69 188 ASP A CA 1
ATOM 1547 C C . ASP A 1 188 ? 6.002 11.692 -0.132 1.00 84.69 188 ASP A C 1
ATOM 1549 O O . ASP A 1 188 ? 6.145 12.846 -0.534 1.00 84.69 188 ASP A O 1
ATOM 1553 N N . ASN A 1 189 ? 6.325 10.642 -0.868 1.00 88.62 189 ASN A N 1
ATOM 1554 C CA . ASN A 1 189 ? 7.014 10.677 -2.143 1.00 88.62 189 ASN A CA 1
ATOM 1555 C C . ASN A 1 189 ? 6.159 9.979 -3.197 1.00 88.62 189 ASN A C 1
ATOM 1557 O O . ASN A 1 189 ? 5.815 8.805 -3.059 1.00 88.62 189 ASN A O 1
ATOM 1561 N N . LEU A 1 190 ? 5.891 10.678 -4.292 1.00 92.62 190 LEU A N 1
ATOM 1562 C CA . LEU A 1 190 ? 5.368 10.100 -5.519 1.00 92.62 190 LEU A CA 1
ATOM 1563 C C . LEU A 1 190 ? 6.536 9.950 -6.493 1.00 92.62 190 LEU A C 1
ATOM 1565 O O . LEU A 1 190 ? 7.071 10.941 -6.992 1.00 92.62 190 LEU A O 1
ATOM 1569 N N . VAL A 1 191 ? 6.940 8.708 -6.745 1.00 94.25 191 VAL A N 1
ATOM 1570 C CA . VAL A 1 191 ? 8.019 8.356 -7.673 1.00 94.25 191 VAL A CA 1
ATOM 1571 C C . VAL A 1 191 ? 7.415 7.753 -8.932 1.00 94.25 191 VAL A C 1
ATOM 1573 O O . VAL A 1 191 ? 6.577 6.862 -8.844 1.00 94.25 191 VAL A O 1
ATOM 1576 N N . PHE A 1 192 ? 7.816 8.213 -10.111 1.00 96.25 192 PHE A N 1
ATOM 1577 C CA . PHE A 1 192 ? 7.203 7.761 -11.357 1.00 96.25 192 PHE A CA 1
ATOM 1578 C C . PHE A 1 192 ? 8.171 7.739 -12.535 1.00 96.25 192 PHE A C 1
ATOM 1580 O O . PHE A 1 192 ? 9.173 8.455 -12.566 1.00 96.25 192 PHE A O 1
ATOM 1587 N N . LYS A 1 193 ? 7.850 6.902 -13.522 1.00 95.62 193 LYS A N 1
ATOM 1588 C CA . LYS A 1 193 ? 8.547 6.807 -14.807 1.00 95.62 193 LYS A CA 1
ATOM 1589 C C . LYS A 1 193 ? 7.578 6.316 -15.875 1.00 95.62 193 LYS A C 1
ATOM 1591 O O . LYS A 1 193 ? 6.814 5.393 -15.604 1.00 95.62 193 LYS A O 1
ATOM 1596 N N . PHE A 1 194 ? 7.646 6.904 -17.068 1.00 92.12 194 PHE A N 1
ATOM 1597 C CA . PHE A 1 194 ? 6.855 6.508 -18.235 1.00 92.12 194 PHE A CA 1
ATOM 1598 C C . PHE A 1 194 ? 7.700 5.755 -19.261 1.00 92.12 194 PHE A C 1
ATOM 1600 O O . PHE A 1 194 ? 8.895 6.103 -19.409 1.00 92.12 194 PHE A O 1
#

pLDDT: mean 80.91, std 17.92, range [26.55, 96.44]

Sequence (194 aa):
MRTSFFIVLFLSCTERLPETVKAEITTIIQAFDGYKDLNCIASWLLFSGKQAPDFDFLFGEAWYRKIRESDYPIASGYLDGVEIIRENAHTLIPKFAHDPKMLLVLDPPYICTAQGSYRQDDYFGMVQFLRLMSVVRPPFIFFSSTRSEFVDYLDWVIESKQNGWERLSNYQKISLQTSLNYSAKYEDNLVFKF